Protein AF-A0A914JK86-F1 (afdb_monomer_lite)

Secondary structure (DSSP, 8-state):
-----------PPPP-------SSHHHHHHHHHHHHHHHHHHHHHHHHHHHHHHHHHTTS--TTPPPSS-HHHHHHHHHHHHHHHTTS---HHHHHHHHHHHHHHHHHHHHHHHHT---HHHHHHHHHHHHHHTT------HHHHHHHHHHHHHHHHHHHHHHHHHHHHHHT-TTSPPHHHHHHHHHHHHHHHHHHHTSS-TTHHHHHHSPPPP-----------------------------------

Sequence (249 aa):
MYGAEDSFRHPCQPQKIQHRRHSSKNNSKCNKAKGIYAHYKVLISACFYAVCTRCDRAKEIGVDQPSFEDSQINLVIFQRRLSTIMNKHIPLENVIKEAGPLIEKFTCLLNAFSKLKITLEAYVCLKAIALVHYGNPISDDEKITNLHAIYSPKVQIIQDQFVKALQIHLSQFENGPRLSDLLGFLPNLNSTATVLLNSKMFYVPFLICREPDRFEHNPDENDYDQPDAQSEANCTSSSISDVDATDLS

Structure (mmCIF, N/CA/C/O backbone):
data_AF-A0A914JK86-F1
#
_entry.id   AF-A0A914JK86-F1
#
loop_
_atom_site.group_PDB
_atom_site.id
_atom_site.type_symbol
_atom_site.label_atom_id
_atom_site.label_alt_id
_atom_site.label_comp_id
_atom_site.label_asym_id
_atom_site.label_entity_id
_atom_site.label_seq_id
_atom_site.pdbx_PDB_ins_code
_atom_site.Cartn_x
_atom_site.Cartn_y
_atom_site.Cartn_z
_atom_site.occupancy
_atom_site.B_iso_or_equiv
_atom_site.auth_seq_id
_atom_site.auth_comp_id
_atom_site.auth_asym_id
_atom_site.auth_atom_id
_atom_site.pdbx_PDB_model_num
ATOM 1 N N . MET A 1 1 ? 28.756 -45.638 76.472 1.00 34.41 1 MET A N 1
ATOM 2 C CA . MET A 1 1 ? 29.497 -44.375 76.286 1.00 34.41 1 MET A CA 1
ATOM 3 C C . MET A 1 1 ? 29.798 -44.217 74.801 1.00 34.41 1 MET A C 1
ATOM 5 O O . MET A 1 1 ? 30.268 -45.187 74.229 1.00 34.41 1 MET A O 1
ATOM 9 N N . TYR A 1 2 ? 29.401 -43.063 74.240 1.00 32.16 2 TYR A N 1
ATOM 10 C CA . TYR A 1 2 ? 29.896 -42.300 73.067 1.00 32.16 2 TYR A CA 1
ATOM 11 C C . TYR A 1 2 ? 30.928 -42.961 72.122 1.00 32.16 2 TYR A C 1
ATOM 13 O O . TYR A 1 2 ? 31.863 -43.579 72.604 1.00 32.16 2 TYR A O 1
ATOM 21 N N . GLY A 1 3 ? 30.924 -42.814 70.792 1.00 30.36 3 GLY A N 1
ATOM 22 C CA . GLY A 1 3 ? 30.262 -41.889 69.862 1.00 30.36 3 GLY A CA 1
ATOM 23 C C . GLY A 1 3 ? 31.203 -41.600 68.666 1.00 30.36 3 GLY A C 1
ATOM 24 O O . GLY A 1 3 ? 32.411 -41.658 68.856 1.00 30.36 3 GLY A O 1
ATOM 25 N N . ALA A 1 4 ? 30.614 -41.300 67.495 1.00 34.22 4 ALA A N 1
ATOM 26 C CA . ALA A 1 4 ? 31.072 -40.457 66.361 1.00 34.22 4 ALA A CA 1
ATOM 27 C C . ALA A 1 4 ? 32.458 -40.693 65.698 1.00 34.22 4 ALA A C 1
ATOM 29 O O . ALA A 1 4 ? 33.484 -40.688 66.362 1.00 34.22 4 ALA A O 1
ATOM 30 N N . GLU A 1 5 ? 32.553 -41.046 64.409 1.00 32.50 5 GLU A N 1
ATOM 31 C CA . GLU A 1 5 ? 32.364 -40.302 63.130 1.00 32.50 5 GLU A CA 1
ATOM 32 C C . GLU A 1 5 ? 33.699 -39.861 62.481 1.00 32.50 5 GLU A C 1
ATOM 34 O O . GLU A 1 5 ? 34.538 -39.213 63.096 1.00 32.50 5 GLU A O 1
ATOM 39 N N . ASP A 1 6 ? 33.837 -40.276 61.216 1.00 34.41 6 ASP A N 1
ATOM 40 C CA . ASP A 1 6 ? 34.446 -39.653 60.032 1.00 34.41 6 ASP A CA 1
ATOM 41 C C . ASP A 1 6 ? 35.755 -38.835 60.081 1.00 34.41 6 ASP A C 1
ATOM 43 O O . ASP A 1 6 ? 35.876 -37.770 60.685 1.00 34.41 6 ASP A O 1
ATOM 47 N N . SER A 1 7 ? 36.700 -39.234 59.213 1.00 34.50 7 SER A N 1
ATOM 48 C CA . SER A 1 7 ? 37.637 -38.294 58.582 1.00 34.50 7 SER A CA 1
ATOM 49 C C . SER A 1 7 ? 38.209 -38.763 57.235 1.00 34.50 7 SER A C 1
ATOM 51 O O . SER A 1 7 ? 38.980 -39.713 57.147 1.00 34.50 7 SER A O 1
ATOM 53 N N . PHE A 1 8 ? 37.846 -37.982 56.211 1.00 34.00 8 PHE A N 1
ATOM 54 C CA . PHE A 1 8 ? 38.599 -37.575 55.015 1.00 34.00 8 PHE A CA 1
ATOM 55 C C . PHE A 1 8 ? 39.050 -38.620 53.972 1.00 34.00 8 PHE A C 1
ATOM 57 O O . PHE A 1 8 ? 40.189 -39.079 53.942 1.00 34.00 8 PHE A O 1
ATOM 64 N N . ARG A 1 9 ? 38.185 -38.824 52.962 1.00 37.31 9 ARG A N 1
ATOM 65 C CA . ARG A 1 9 ? 38.587 -39.123 51.572 1.00 37.31 9 ARG A CA 1
ATOM 66 C C . ARG A 1 9 ? 38.710 -37.823 50.768 1.00 37.31 9 ARG A C 1
ATOM 68 O O . ARG A 1 9 ? 37.781 -37.022 50.742 1.00 37.31 9 ARG A O 1
ATOM 75 N N . HIS A 1 10 ? 39.822 -37.655 50.056 1.00 41.16 10 HIS A N 1
ATOM 76 C CA . HIS A 1 10 ? 39.998 -36.636 49.016 1.00 41.16 10 HIS A CA 1
ATOM 77 C C . HIS A 1 10 ? 39.157 -36.950 47.763 1.00 41.16 10 HIS A C 1
ATOM 79 O O . HIS A 1 10 ? 39.248 -38.074 47.262 1.00 41.16 10 HIS A O 1
ATOM 85 N N . PRO A 1 11 ? 38.435 -35.976 47.174 1.00 39.81 11 PRO A N 1
ATOM 86 C CA . PRO A 1 11 ? 37.932 -36.091 45.812 1.00 39.81 11 PRO A CA 1
ATOM 87 C C . PRO A 1 11 ? 38.708 -35.210 44.817 1.00 39.81 11 PRO A C 1
ATOM 89 O O . PRO A 1 11 ? 39.055 -34.060 45.088 1.00 39.81 11 PRO A O 1
ATOM 92 N N . CYS A 1 12 ? 38.934 -35.785 43.632 1.00 33.31 12 CYS A N 1
ATOM 93 C CA . CYS A 1 12 ? 39.361 -35.118 42.404 1.00 33.31 12 CYS A CA 1
ATOM 94 C C . CYS A 1 12 ? 38.500 -33.883 42.094 1.00 33.31 12 CYS A C 1
ATOM 96 O O . CYS A 1 12 ? 37.272 -33.944 42.147 1.00 33.31 12 CYS A O 1
ATOM 98 N N . GLN A 1 13 ? 39.143 -32.782 41.703 1.00 38.84 13 GLN A N 1
ATOM 99 C CA . GLN A 1 13 ? 38.453 -31.587 41.221 1.00 38.84 13 GLN A CA 1
ATOM 100 C C . GLN A 1 13 ? 37.962 -31.761 39.772 1.00 38.84 13 GLN A C 1
ATOM 102 O O . GLN A 1 13 ? 38.753 -32.160 38.916 1.00 38.84 13 GLN A O 1
ATOM 107 N N . PRO A 1 14 ? 36.709 -31.393 39.449 1.00 37.94 14 PRO A N 1
ATOM 108 C CA . PRO A 1 14 ? 36.252 -31.276 38.072 1.00 37.94 14 PRO A CA 1
ATOM 109 C C . PRO A 1 14 ? 36.480 -29.857 37.522 1.00 37.94 14 PRO A C 1
ATOM 111 O O . PRO A 1 14 ? 36.105 -28.851 38.130 1.00 37.94 14 PRO A O 1
ATOM 114 N N . GLN A 1 15 ? 37.072 -29.785 36.327 1.00 38.38 15 GLN A N 1
ATOM 115 C CA . GLN A 1 15 ? 37.205 -28.566 35.528 1.00 38.38 15 GLN A CA 1
ATOM 116 C C . GLN A 1 15 ? 35.821 -28.050 35.096 1.00 38.38 15 GLN A C 1
ATOM 118 O O . GLN A 1 15 ? 35.015 -28.777 34.517 1.00 38.38 15 GLN A O 1
ATOM 123 N N . LYS A 1 16 ? 35.544 -26.766 35.355 1.00 36.28 16 LYS A N 1
ATOM 124 C CA . LYS A 1 16 ? 34.329 -26.073 34.903 1.00 36.28 16 LYS A CA 1
ATOM 125 C C . LYS A 1 16 ? 34.352 -25.892 33.381 1.00 36.28 16 LYS A C 1
ATOM 127 O O . LYS A 1 16 ? 35.064 -25.033 32.869 1.00 36.28 16 LYS A O 1
ATOM 132 N N . ILE A 1 17 ? 33.505 -26.634 32.671 1.00 41.44 17 ILE A N 1
ATOM 133 C CA . ILE A 1 17 ? 33.131 -26.346 31.281 1.00 41.44 17 ILE A CA 1
ATOM 134 C C . ILE A 1 17 ? 32.232 -25.100 31.286 1.00 41.44 17 ILE A C 1
ATOM 136 O O . ILE A 1 17 ? 31.071 -25.147 31.691 1.00 41.44 17 ILE A O 1
ATOM 140 N N . GLN A 1 18 ? 32.768 -23.960 30.846 1.00 38.47 18 GLN A N 1
ATOM 141 C CA . GLN A 1 18 ? 31.967 -22.780 30.526 1.00 38.47 18 GLN A CA 1
ATOM 142 C C . GLN A 1 18 ? 31.204 -23.026 29.214 1.00 38.47 18 GLN A C 1
ATOM 144 O O . GLN A 1 18 ? 31.726 -22.801 28.123 1.00 38.47 18 GLN A O 1
ATOM 149 N N . HIS A 1 19 ? 29.942 -23.457 29.302 1.00 36.56 19 HIS A N 1
ATOM 150 C CA . HIS A 1 19 ? 29.029 -23.416 28.159 1.00 36.56 19 HIS A CA 1
ATOM 151 C C . HIS A 1 19 ? 28.679 -21.958 27.823 1.00 36.56 19 HIS A C 1
ATOM 153 O O . HIS A 1 19 ? 27.886 -21.282 28.480 1.00 36.56 19 HIS A O 1
ATOM 159 N N . ARG A 1 20 ? 29.330 -21.481 26.766 1.00 37.41 20 ARG A N 1
ATOM 160 C CA . ARG A 1 20 ? 29.213 -20.167 26.137 1.00 37.41 20 ARG A CA 1
ATOM 161 C C . ARG A 1 20 ? 27.772 -19.911 25.655 1.00 37.41 20 ARG A C 1
ATOM 163 O O . ARG A 1 20 ? 27.332 -20.448 24.642 1.00 37.41 20 ARG A O 1
ATOM 170 N N . ARG A 1 21 ? 27.034 -19.050 26.367 1.00 43.19 21 ARG A N 1
ATOM 171 C CA . ARG A 1 21 ? 25.735 -18.481 25.952 1.00 43.19 21 ARG A CA 1
ATOM 172 C C . ARG A 1 21 ? 25.922 -17.496 24.780 1.00 43.19 21 ARG A C 1
ATOM 174 O O . ARG A 1 21 ? 26.040 -16.297 25.006 1.00 43.19 21 ARG A O 1
ATOM 181 N N . HIS A 1 22 ? 25.912 -17.964 23.530 1.00 43.09 22 HIS A N 1
ATOM 182 C CA . HIS A 1 22 ? 25.903 -17.092 22.335 1.00 43.09 22 HIS A CA 1
ATOM 183 C C . HIS A 1 22 ? 24.950 -17.576 21.221 1.00 43.09 22 HIS A C 1
ATOM 185 O O . HIS A 1 22 ? 25.302 -17.551 20.050 1.00 43.09 22 HIS A O 1
ATOM 191 N N . SER A 1 23 ? 23.720 -17.989 21.556 1.00 42.25 23 SER A N 1
ATOM 192 C CA . SER A 1 23 ? 22.730 -18.439 20.551 1.00 42.25 23 SER A CA 1
ATOM 193 C C . SER A 1 23 ? 21.349 -17.778 20.697 1.00 42.25 23 SER A C 1
ATOM 195 O O . SER A 1 23 ? 20.314 -18.426 20.623 1.00 42.25 23 SER A O 1
ATOM 197 N N . SER A 1 24 ? 21.305 -16.468 20.965 1.00 43.22 24 SER A N 1
ATOM 198 C CA . SER A 1 24 ? 20.026 -15.731 21.064 1.00 43.22 24 SER A CA 1
ATOM 199 C C . SER A 1 24 ? 19.979 -14.454 20.212 1.00 43.22 24 SER A C 1
ATOM 201 O O . SER A 1 24 ? 18.920 -14.077 19.719 1.00 43.22 24 SER A O 1
ATOM 203 N N . LYS A 1 25 ? 21.127 -13.826 19.918 1.00 41.22 25 LYS A N 1
ATOM 204 C CA . LYS A 1 25 ? 21.181 -12.584 19.122 1.00 41.22 25 LYS A CA 1
ATOM 205 C C . LYS A 1 25 ? 21.061 -12.803 17.604 1.00 41.22 25 LYS A C 1
ATOM 207 O O . LYS A 1 25 ? 20.606 -11.903 16.905 1.00 41.22 25 LYS A O 1
ATOM 212 N N . ASN A 1 26 ? 21.405 -13.989 17.095 1.00 41.88 26 ASN A N 1
ATOM 213 C CA . ASN A 1 26 ? 21.461 -14.241 15.647 1.00 41.88 26 ASN A CA 1
ATOM 214 C C . ASN A 1 26 ? 20.072 -14.494 15.031 1.00 41.88 26 ASN A C 1
ATOM 216 O O . ASN A 1 26 ? 19.818 -14.092 13.897 1.00 41.88 26 ASN A O 1
ATOM 220 N N . ASN A 1 27 ? 19.132 -15.054 15.802 1.00 41.88 27 ASN A N 1
ATOM 221 C CA . ASN A 1 27 ? 17.751 -15.240 15.346 1.00 41.88 27 ASN A CA 1
ATOM 222 C C . ASN A 1 27 ? 16.985 -13.913 15.215 1.00 41.88 27 ASN A C 1
ATOM 224 O O . ASN A 1 27 ? 16.140 -13.787 14.333 1.00 41.88 27 ASN A O 1
ATOM 228 N N . SER A 1 28 ? 17.284 -12.891 16.027 1.00 46.72 28 SER A N 1
ATOM 229 C CA . SER A 1 28 ? 16.513 -11.638 15.994 1.00 46.72 28 SER A CA 1
ATOM 230 C C . SER A 1 28 ? 16.794 -10.783 14.751 1.00 46.72 28 SER A C 1
ATOM 232 O O . SER A 1 28 ? 15.859 -10.219 14.186 1.00 46.72 28 SER A O 1
ATOM 234 N N . LYS A 1 29 ? 18.048 -10.725 14.270 1.00 44.72 29 LYS A N 1
ATOM 235 C CA . LYS A 1 29 ? 18.430 -9.942 13.075 1.00 44.72 29 LYS A CA 1
ATOM 236 C C . LYS A 1 29 ? 17.889 -10.557 11.772 1.00 44.72 29 LYS A C 1
ATOM 238 O O . LYS A 1 29 ? 17.319 -9.835 10.957 1.00 44.72 29 LYS A O 1
ATOM 243 N N . CYS A 1 30 ? 17.984 -11.881 11.606 1.00 46.06 30 CYS A N 1
ATOM 244 C CA . CYS A 1 30 ? 17.424 -12.596 10.447 1.00 46.06 30 CYS A CA 1
ATOM 245 C C . CYS A 1 30 ? 15.886 -12.487 10.392 1.00 46.06 30 CYS A C 1
ATOM 247 O O . CYS A 1 30 ? 15.310 -12.259 9.327 1.00 46.06 30 CYS A O 1
ATOM 249 N N . ASN A 1 31 ? 15.216 -12.540 11.550 1.00 49.78 31 ASN A N 1
ATOM 250 C CA . ASN A 1 31 ? 13.769 -12.327 11.641 1.00 49.78 31 ASN A CA 1
ATOM 251 C C . ASN A 1 31 ? 13.363 -10.876 11.341 1.00 49.78 31 ASN A C 1
ATOM 253 O O . ASN A 1 31 ? 12.312 -10.653 10.747 1.00 49.78 31 ASN A O 1
ATOM 257 N N . LYS A 1 32 ? 14.200 -9.890 11.688 1.00 52.19 32 LYS A N 1
ATOM 258 C CA . LYS A 1 32 ? 13.936 -8.472 11.399 1.00 52.19 32 LYS A CA 1
ATOM 259 C C . LYS A 1 32 ? 13.968 -8.173 9.897 1.00 52.19 32 LYS A C 1
ATOM 261 O O . LYS A 1 32 ? 13.094 -7.466 9.407 1.00 52.19 32 LYS A O 1
ATOM 266 N N . ALA A 1 33 ? 14.910 -8.769 9.166 1.00 52.22 33 ALA A N 1
ATOM 267 C CA . ALA A 1 33 ? 14.989 -8.660 7.709 1.00 52.22 33 ALA A CA 1
ATOM 268 C C . ALA A 1 33 ? 13.785 -9.320 7.018 1.00 52.22 33 ALA A C 1
ATOM 270 O O . ALA A 1 33 ? 13.098 -8.680 6.227 1.00 52.22 33 ALA A O 1
ATOM 271 N N . LYS A 1 34 ? 13.452 -10.560 7.416 1.00 57.69 34 LYS A N 1
ATOM 272 C CA . LYS A 1 34 ? 12.243 -11.268 6.952 1.00 57.69 34 LYS A CA 1
ATOM 273 C C . LYS A 1 34 ? 10.959 -10.491 7.243 1.00 57.69 34 LYS A C 1
ATOM 275 O O . LYS A 1 34 ? 10.061 -10.459 6.405 1.00 57.69 34 LYS A O 1
ATOM 280 N N . GLY A 1 35 ? 10.904 -9.845 8.409 1.00 60.66 35 GLY A N 1
ATOM 281 C CA . GLY A 1 35 ? 9.837 -8.937 8.799 1.00 60.66 35 GLY A CA 1
ATOM 282 C C . GLY A 1 35 ? 9.692 -7.824 7.775 1.00 60.66 35 GLY A C 1
ATOM 283 O O . GLY A 1 35 ? 8.662 -7.741 7.121 1.00 60.66 35 GLY A O 1
ATOM 284 N N . ILE A 1 36 ? 10.736 -7.031 7.552 1.00 70.50 36 ILE A N 1
ATOM 285 C CA . ILE A 1 36 ? 10.712 -5.865 6.660 1.00 70.50 36 ILE A CA 1
ATOM 286 C C . ILE A 1 36 ? 10.150 -6.184 5.253 1.00 70.50 36 ILE A C 1
ATOM 288 O O . ILE A 1 36 ? 9.319 -5.424 4.752 1.00 70.50 36 ILE A O 1
ATOM 292 N N . TYR A 1 37 ? 10.477 -7.334 4.645 1.00 77.31 37 TYR A N 1
ATOM 293 C CA . TYR A 1 37 ? 9.932 -7.724 3.326 1.00 77.31 37 TYR A CA 1
ATOM 294 C C . TYR A 1 37 ? 8.422 -7.894 3.303 1.00 77.31 37 TYR A C 1
ATOM 296 O O . TYR A 1 37 ? 7.763 -7.484 2.343 1.00 77.31 37 TYR A O 1
ATOM 304 N N . ALA A 1 38 ? 7.873 -8.512 4.350 1.00 82.19 38 ALA A N 1
ATOM 305 C CA . ALA A 1 38 ? 6.438 -8.715 4.454 1.00 82.19 38 ALA A CA 1
ATOM 306 C C . ALA A 1 38 ? 5.716 -7.361 4.421 1.00 82.19 38 ALA A C 1
ATOM 308 O O . ALA A 1 38 ? 4.737 -7.207 3.698 1.00 82.19 38 ALA A O 1
ATOM 309 N N . HIS A 1 39 ? 6.267 -6.351 5.094 1.00 89.44 39 HIS A N 1
ATOM 310 C CA . HIS A 1 39 ? 5.674 -5.019 5.202 1.00 89.44 39 HIS A CA 1
ATOM 311 C C . HIS A 1 39 ? 5.660 -4.294 3.851 1.00 89.44 39 HIS A C 1
ATOM 313 O O . HIS A 1 39 ? 4.614 -3.803 3.429 1.00 89.44 39 HIS A O 1
ATOM 319 N N . TYR A 1 40 ? 6.777 -4.303 3.118 1.00 90.50 40 TYR A N 1
ATOM 320 C CA . TYR A 1 40 ? 6.844 -3.732 1.768 1.00 90.50 40 TYR A CA 1
ATOM 321 C C . TYR A 1 40 ? 5.874 -4.401 0.796 1.00 90.50 40 TYR A C 1
ATOM 323 O O . TYR A 1 40 ? 5.140 -3.721 0.074 1.00 90.50 40 TYR A O 1
ATOM 331 N N . LYS A 1 41 ? 5.842 -5.740 0.800 1.00 89.19 41 LYS A N 1
ATOM 332 C CA . LYS A 1 41 ? 4.941 -6.517 -0.055 1.00 89.19 41 LYS A CA 1
ATOM 333 C C . LYS A 1 41 ? 3.481 -6.177 0.237 1.00 89.19 41 LYS A C 1
ATOM 335 O O . LYS A 1 41 ? 2.716 -5.994 -0.711 1.00 89.19 41 LYS A O 1
ATOM 340 N N . VAL A 1 42 ? 3.109 -6.102 1.515 1.00 93.06 42 VAL A N 1
ATOM 341 C CA . VAL A 1 42 ? 1.757 -5.749 1.965 1.00 93.06 42 VAL A CA 1
ATOM 342 C C . VAL A 1 42 ? 1.379 -4.353 1.483 1.00 93.06 42 VAL A C 1
ATOM 344 O O . VAL A 1 42 ? 0.373 -4.209 0.795 1.00 93.06 42 VAL A O 1
ATOM 347 N N . LEU A 1 43 ? 2.212 -3.348 1.757 1.00 95.44 43 LEU A N 1
ATOM 348 C CA . LEU A 1 43 ? 1.913 -1.952 1.436 1.00 95.44 43 LEU A CA 1
ATOM 349 C C . LEU A 1 43 ? 1.781 -1.705 -0.069 1.00 95.44 43 LEU A C 1
ATOM 351 O O . LEU A 1 43 ? 0.784 -1.128 -0.497 1.00 95.44 43 LEU A O 1
ATOM 355 N N . ILE A 1 44 ? 2.737 -2.178 -0.880 1.00 94.81 44 ILE A N 1
ATOM 356 C CA . ILE A 1 44 ? 2.681 -2.004 -2.341 1.00 94.81 44 ILE A CA 1
ATOM 357 C C . ILE A 1 44 ? 1.457 -2.727 -2.920 1.00 94.81 44 ILE A C 1
ATOM 359 O O . ILE A 1 44 ? 0.766 -2.185 -3.779 1.00 94.81 44 ILE A O 1
ATOM 363 N N . SER A 1 45 ? 1.158 -3.941 -2.443 1.00 95.00 45 SER A N 1
ATOM 364 C CA . SER A 1 45 ? 0.003 -4.701 -2.941 1.00 95.00 45 SER A CA 1
ATOM 365 C C . SER A 1 45 ? -1.327 -4.057 -2.546 1.00 95.00 45 SER A C 1
ATOM 367 O O . SER A 1 45 ? -2.219 -3.991 -3.384 1.00 95.00 45 SER A O 1
ATOM 369 N N . ALA A 1 46 ? -1.449 -3.538 -1.322 1.00 95.69 46 ALA A N 1
ATOM 370 C CA . ALA A 1 46 ? -2.644 -2.827 -0.874 1.00 95.69 46 ALA A CA 1
ATOM 371 C C . ALA A 1 46 ? -2.860 -1.518 -1.654 1.00 95.69 46 ALA A C 1
ATOM 373 O O . ALA A 1 46 ? -3.976 -1.253 -2.093 1.00 95.69 46 ALA A O 1
ATOM 374 N N . CYS A 1 47 ? -1.795 -0.744 -1.905 1.00 95.94 47 CYS A N 1
ATOM 375 C CA . CYS A 1 47 ? -1.892 0.480 -2.707 1.00 95.94 47 CYS A CA 1
ATOM 376 C C . CYS A 1 47 ? -2.345 0.192 -4.140 1.00 95.94 47 CYS A C 1
ATOM 378 O O . CYS A 1 47 ? -3.262 0.843 -4.637 1.00 95.94 47 CYS A O 1
ATOM 380 N N . PHE A 1 48 ? -1.731 -0.802 -4.788 1.00 95.12 48 PHE A N 1
ATOM 381 C CA . PHE A 1 48 ? -2.098 -1.181 -6.150 1.00 95.12 48 PHE A CA 1
ATOM 382 C C . PHE A 1 48 ? -3.538 -1.674 -6.235 1.00 95.12 48 PHE A C 1
ATOM 384 O O . PHE A 1 48 ? -4.293 -1.181 -7.067 1.00 95.12 48 PHE A O 1
ATOM 391 N N . TYR A 1 49 ? -3.944 -2.556 -5.317 1.00 94.12 49 TYR A N 1
ATOM 392 C CA . TYR A 1 49 ? -5.326 -3.016 -5.235 1.00 94.12 49 TYR A CA 1
ATOM 393 C C . TYR A 1 49 ? -6.302 -1.839 -5.107 1.00 94.12 49 TYR A C 1
ATOM 395 O O . TYR A 1 49 ? -7.217 -1.730 -5.915 1.00 94.12 49 TYR A O 1
ATOM 403 N N . ALA A 1 50 ? -6.071 -0.919 -4.161 1.00 93.25 50 ALA A N 1
ATOM 404 C CA . ALA A 1 50 ? -6.952 0.227 -3.936 1.00 93.25 50 ALA A CA 1
ATOM 405 C C . ALA A 1 50 ? -7.091 1.131 -5.169 1.00 93.25 50 ALA A C 1
ATOM 407 O O . ALA A 1 50 ? -8.189 1.605 -5.459 1.00 93.25 50 ALA A O 1
ATOM 408 N N . VAL A 1 51 ? -5.994 1.371 -5.895 1.00 92.25 51 VAL A N 1
ATOM 409 C CA . VAL A 1 51 ? -6.011 2.181 -7.122 1.00 92.25 51 VAL A CA 1
ATOM 410 C C . VAL A 1 51 ? -6.772 1.475 -8.242 1.00 92.25 51 VAL A C 1
ATOM 412 O O . VAL A 1 51 ? -7.619 2.105 -8.873 1.00 92.25 51 VAL A O 1
ATOM 415 N N . CYS A 1 52 ? -6.529 0.180 -8.463 1.00 89.56 52 CYS A N 1
ATOM 416 C CA . CYS A 1 52 ? -7.223 -0.588 -9.499 1.00 89.56 52 CYS A CA 1
ATOM 417 C C . CYS A 1 52 ? -8.729 -0.659 -9.228 1.00 89.56 52 CYS A C 1
ATOM 419 O O . CYS A 1 52 ? -9.532 -0.283 -10.078 1.00 89.56 52 CYS A O 1
ATOM 421 N N . THR A 1 53 ? -9.124 -1.028 -8.007 1.00 84.44 53 THR A N 1
ATOM 422 C CA . THR A 1 53 ? -10.544 -1.193 -7.678 1.00 84.44 53 THR A CA 1
ATOM 423 C C . THR A 1 53 ? -11.312 0.122 -7.627 1.00 84.44 53 THR A C 1
ATOM 425 O O . THR A 1 53 ? -12.527 0.111 -7.795 1.00 84.44 53 THR A O 1
ATOM 428 N N . ARG A 1 54 ? -10.639 1.264 -7.421 1.00 77.31 54 ARG A N 1
ATOM 429 C CA . ARG A 1 54 ? -11.278 2.584 -7.566 1.00 77.31 54 ARG A CA 1
ATOM 430 C C . ARG A 1 54 ? -11.726 2.850 -8.997 1.00 77.31 54 ARG A C 1
ATOM 432 O O . ARG A 1 54 ? -12.743 3.504 -9.185 1.00 77.31 54 ARG A O 1
ATOM 439 N N . CYS A 1 55 ? -10.979 2.364 -9.985 1.00 61.31 55 CYS A N 1
ATOM 440 C CA . CYS A 1 55 ? -11.332 2.528 -11.391 1.00 61.31 55 CYS A CA 1
ATOM 441 C C . CYS A 1 55 ? -12.544 1.656 -11.761 1.00 61.31 55 CYS A C 1
ATOM 443 O O . CYS A 1 55 ? -13.462 2.132 -12.424 1.00 61.31 55 CYS A O 1
ATOM 445 N N . ASP A 1 56 ? -12.592 0.427 -11.237 1.00 61.72 56 ASP A N 1
ATOM 446 C CA . ASP A 1 56 ? -13.666 -0.531 -11.524 1.00 61.72 56 ASP A CA 1
ATOM 447 C C . ASP A 1 56 ? -14.973 -0.205 -10.780 1.00 61.72 56 ASP A C 1
ATOM 449 O O . ASP A 1 56 ? -16.062 -0.292 -11.349 1.00 61.72 56 ASP A O 1
ATOM 453 N N . ARG A 1 57 ? -14.879 0.215 -9.509 1.00 61.94 57 ARG A N 1
ATOM 454 C CA . ARG A 1 57 ? -16.033 0.463 -8.624 1.00 61.94 57 ARG A CA 1
ATOM 455 C C . ARG A 1 57 ? -16.533 1.907 -8.614 1.00 61.94 57 ARG A C 1
ATOM 457 O O . ARG A 1 57 ? -17.472 2.207 -7.888 1.00 61.94 57 ARG A O 1
ATOM 464 N N . ALA A 1 58 ? -15.977 2.805 -9.431 1.00 55.28 58 ALA A N 1
ATOM 465 C CA . ALA A 1 58 ? -16.492 4.175 -9.585 1.00 55.28 58 ALA A CA 1
ATOM 466 C C . ALA A 1 58 ? -17.945 4.236 -10.112 1.00 55.28 58 ALA A C 1
ATOM 468 O O . ALA A 1 58 ? -18.555 5.302 -10.103 1.00 55.28 58 ALA A O 1
ATOM 469 N N . LYS A 1 59 ? -18.494 3.105 -10.576 1.00 52.25 59 LYS A N 1
ATOM 470 C CA . LYS A 1 59 ? -19.864 2.973 -11.090 1.00 52.25 59 LYS A CA 1
ATOM 471 C C . LYS A 1 59 ? -20.896 2.578 -10.027 1.00 52.25 59 LYS A C 1
ATOM 473 O O . LYS A 1 59 ? -22.085 2.751 -10.265 1.0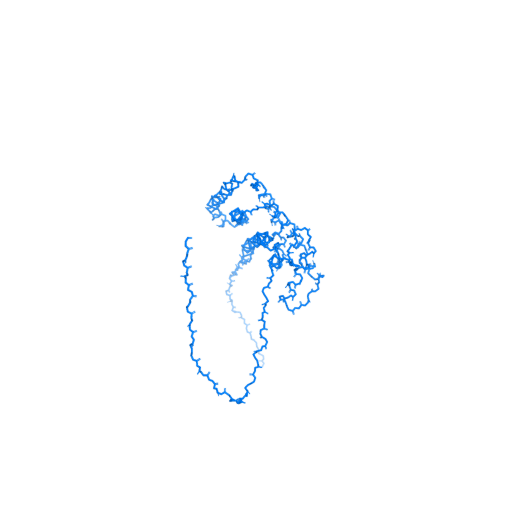0 52.25 59 LYS A O 1
ATOM 478 N N . GLU A 1 60 ? -20.464 2.097 -8.863 1.00 55.81 60 GLU A N 1
ATOM 479 C CA . GLU A 1 60 ? -21.343 1.766 -7.740 1.00 55.81 60 GLU A CA 1
ATOM 480 C C . GLU A 1 60 ? -21.141 2.808 -6.637 1.00 55.81 60 GLU A C 1
ATOM 482 O O . GLU A 1 60 ? -20.039 2.977 -6.112 1.00 55.81 60 GLU A O 1
ATOM 487 N N . ILE A 1 61 ? -22.201 3.543 -6.294 1.00 49.50 61 ILE A N 1
ATOM 488 C CA . ILE A 1 61 ? -22.203 4.519 -5.197 1.00 49.50 61 ILE A CA 1
ATOM 489 C C . ILE A 1 61 ? -22.118 3.730 -3.880 1.00 49.50 61 ILE A C 1
ATOM 491 O O . ILE A 1 61 ? -23.125 3.413 -3.257 1.00 49.50 61 ILE A O 1
ATOM 495 N N . GLY A 1 62 ? -20.905 3.332 -3.498 1.00 55.09 62 GLY A N 1
ATOM 496 C CA . GLY A 1 62 ? -20.638 2.498 -2.329 1.00 55.09 62 GLY A CA 1
ATOM 497 C C . GLY A 1 62 ? -19.826 3.245 -1.275 1.00 55.09 62 GLY A C 1
ATOM 498 O O . GLY A 1 62 ? -18.696 3.657 -1.530 1.00 55.09 62 GLY A O 1
ATOM 499 N N . VAL A 1 63 ? -20.391 3.358 -0.073 1.00 59.47 63 VAL A N 1
ATOM 500 C CA . VAL A 1 63 ? -19.954 4.125 1.120 1.00 59.47 63 VAL A CA 1
ATOM 501 C C . VAL A 1 63 ? -18.643 3.594 1.764 1.00 59.47 63 VAL A C 1
ATOM 503 O O . VAL A 1 63 ? -18.283 3.930 2.893 1.00 59.47 63 VAL A O 1
ATOM 506 N N . ASP A 1 64 ? -17.883 2.761 1.047 1.00 75.31 64 ASP A N 1
ATOM 507 C CA . ASP A 1 64 ? -16.870 1.854 1.609 1.00 75.31 64 ASP A CA 1
ATOM 508 C C . ASP A 1 64 ? -15.541 1.862 0.839 1.00 75.31 64 ASP A C 1
ATOM 51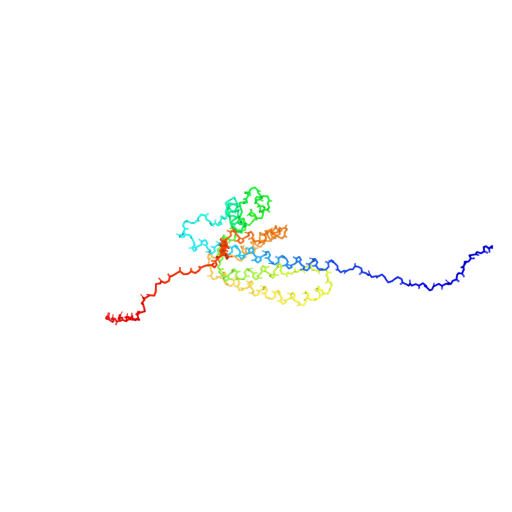0 O O . ASP A 1 64 ? -14.747 0.922 0.916 1.00 75.31 64 ASP A O 1
ATOM 514 N N . GLN A 1 65 ? -15.261 2.919 0.080 1.00 86.75 65 GLN A N 1
ATOM 515 C CA . GLN A 1 65 ? -13.980 3.048 -0.612 1.00 86.75 65 GLN A CA 1
ATOM 516 C C . GLN A 1 65 ? -12.933 3.762 0.245 1.00 86.75 65 GLN A C 1
ATOM 518 O O . GLN A 1 65 ? -13.254 4.754 0.901 1.00 86.75 65 GLN A O 1
ATOM 523 N N . PRO A 1 66 ? -11.664 3.317 0.204 1.00 91.62 66 PRO A N 1
ATOM 524 C CA . PRO A 1 66 ? -10.592 4.019 0.889 1.00 91.62 66 PRO A CA 1
ATOM 525 C C . PRO A 1 66 ? -10.426 5.442 0.338 1.00 91.62 66 PRO A C 1
ATOM 527 O O . PRO A 1 66 ? -10.338 5.662 -0.877 1.00 91.62 66 PRO A O 1
ATOM 530 N N . SER A 1 67 ? -10.341 6.406 1.251 1.00 93.38 67 SER A N 1
ATOM 531 C CA . SER A 1 67 ? -9.966 7.781 0.945 1.00 93.38 67 SER A CA 1
ATOM 532 C C . SER A 1 67 ? -8.461 7.876 0.715 1.00 93.38 67 SER A C 1
ATOM 534 O O . SER A 1 67 ? -7.662 7.208 1.371 1.00 93.38 67 SER A O 1
ATOM 536 N N . PHE A 1 68 ? -8.067 8.708 -0.244 1.00 94.62 68 PHE A N 1
ATOM 537 C CA . PHE A 1 68 ? -6.661 8.952 -0.580 1.00 94.62 68 PHE A CA 1
ATOM 538 C C . PHE A 1 68 ? -6.183 10.282 0.011 1.00 94.62 68 PHE A C 1
ATOM 540 O O . PHE A 1 68 ? -5.018 10.630 -0.116 1.00 94.62 68 PHE A O 1
ATOM 547 N N . GLU A 1 69 ? -7.070 11.030 0.661 1.00 94.25 69 GLU A N 1
ATOM 548 C CA . GLU A 1 69 ? -6.788 12.381 1.152 1.00 94.25 69 GLU A CA 1
ATOM 549 C C . GLU A 1 69 ? -7.103 12.518 2.639 1.00 94.25 69 GLU A C 1
ATOM 551 O O . GLU A 1 69 ? -6.410 13.244 3.344 1.00 94.25 69 GLU A O 1
ATOM 556 N N . ASP A 1 70 ? -8.097 11.774 3.125 1.00 95.75 70 ASP A N 1
ATOM 557 C CA . ASP A 1 70 ? -8.604 11.894 4.486 1.00 95.75 70 ASP A CA 1
ATOM 558 C C . ASP A 1 70 ? -8.455 10.577 5.257 1.00 95.75 70 ASP A C 1
ATOM 560 O O . ASP A 1 70 ? -9.121 9.572 4.986 1.00 95.75 70 ASP A O 1
ATOM 564 N N . SER A 1 71 ? -7.574 10.595 6.255 1.00 97.25 71 SER A N 1
ATOM 565 C CA . SER A 1 71 ? -7.330 9.454 7.130 1.00 97.25 71 SER A CA 1
ATOM 566 C C . SER A 1 71 ? -8.488 9.181 8.093 1.00 97.25 71 SER A C 1
ATOM 568 O O . SER A 1 71 ? -8.638 8.036 8.520 1.00 97.25 71 SER A O 1
ATOM 570 N N . GLN A 1 72 ? -9.341 10.166 8.400 1.00 97.19 72 GLN A N 1
ATOM 571 C CA . GLN A 1 72 ? -10.512 9.983 9.265 1.00 97.19 72 GLN A CA 1
ATOM 572 C C . GLN A 1 72 ? -11.556 9.088 8.603 1.00 97.19 72 GLN A C 1
ATOM 574 O O . GLN A 1 72 ? -12.087 8.180 9.242 1.00 97.19 72 GLN A O 1
ATOM 579 N N . ILE A 1 73 ? -11.776 9.254 7.297 1.00 95.88 73 ILE A N 1
ATOM 580 C CA . ILE A 1 73 ? -12.631 8.345 6.522 1.00 95.88 73 ILE A CA 1
ATOM 581 C C . ILE A 1 73 ? -12.079 6.915 6.593 1.00 95.88 73 ILE A C 1
ATOM 583 O O . ILE A 1 73 ? -12.818 5.967 6.861 1.00 95.88 73 ILE A O 1
ATOM 587 N N . ASN A 1 74 ? -10.763 6.751 6.428 1.00 96.62 74 ASN A N 1
ATOM 588 C CA . ASN A 1 74 ? -10.122 5.436 6.499 1.00 96.62 74 ASN A CA 1
ATOM 589 C C . ASN A 1 74 ? -10.187 4.812 7.900 1.00 96.62 74 ASN A C 1
ATOM 591 O O . ASN A 1 74 ? -10.330 3.594 8.012 1.00 96.62 74 ASN A O 1
ATOM 595 N N . LEU A 1 75 ? -10.129 5.622 8.960 1.00 97.31 75 LEU A N 1
ATOM 596 C CA . LEU A 1 75 ? -10.325 5.177 10.341 1.00 97.31 75 LEU A CA 1
ATOM 597 C C . LEU A 1 75 ? -11.737 4.628 10.561 1.00 97.31 75 LEU A C 1
ATOM 599 O O . LEU A 1 75 ? -11.883 3.556 11.147 1.00 97.31 75 LEU A O 1
ATOM 603 N N . VAL A 1 76 ? -12.760 5.317 10.051 1.00 96.56 76 VAL A N 1
ATOM 604 C CA . VAL A 1 76 ? -14.161 4.873 10.140 1.00 96.56 76 VAL A CA 1
ATOM 605 C C . VAL A 1 76 ? -14.390 3.592 9.333 1.00 96.56 76 VAL A C 1
ATOM 607 O O . VAL A 1 76 ? -14.997 2.646 9.835 1.00 96.56 76 VAL A O 1
ATOM 610 N N . ILE A 1 77 ? -13.858 3.509 8.108 1.00 95.38 77 ILE A N 1
ATOM 611 C CA . ILE A 1 77 ? -13.930 2.290 7.283 1.00 95.38 77 ILE A CA 1
ATOM 612 C C . ILE A 1 77 ? -13.286 1.112 8.012 1.00 95.38 77 ILE A C 1
ATOM 614 O O . ILE A 1 77 ? -13.885 0.040 8.119 1.00 95.38 77 ILE A O 1
ATOM 618 N N . PHE A 1 78 ? -12.078 1.316 8.533 1.00 96.44 78 PHE A N 1
ATOM 619 C CA . PHE A 1 78 ? -11.357 0.278 9.248 1.00 96.44 78 PHE A CA 1
ATOM 620 C C . PHE A 1 78 ? -12.088 -0.147 10.527 1.00 96.44 78 PHE A C 1
ATOM 622 O O . PHE A 1 78 ? -12.247 -1.343 10.751 1.00 96.44 78 PHE A O 1
ATOM 629 N N . GLN A 1 79 ? -12.586 0.799 11.332 1.00 96.38 79 GLN A N 1
ATOM 630 C CA . GLN A 1 79 ? -13.345 0.509 12.552 1.00 96.38 79 GLN A CA 1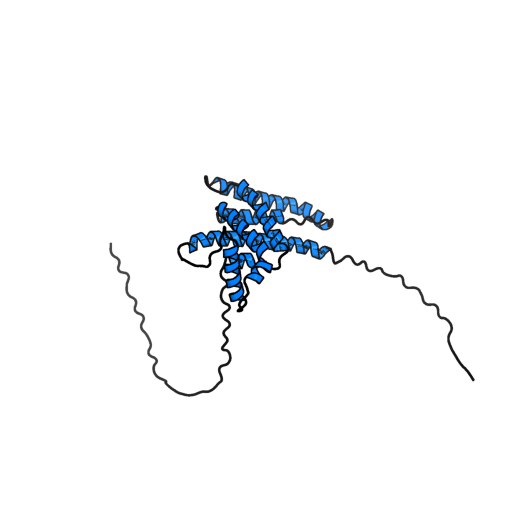
ATOM 631 C C . GLN A 1 79 ? -14.568 -0.359 12.267 1.00 96.38 79 GLN A C 1
ATOM 633 O O . GLN A 1 79 ? -14.790 -1.359 12.956 1.00 96.38 79 GLN A O 1
ATOM 638 N N . ARG A 1 80 ? -15.341 -0.003 11.242 1.00 95.12 80 ARG A N 1
ATOM 639 C CA . ARG A 1 80 ? -16.545 -0.733 10.853 1.00 95.12 80 ARG A CA 1
ATOM 640 C C . ARG A 1 80 ? -16.212 -2.153 10.413 1.00 95.12 80 ARG A C 1
ATOM 642 O O . ARG A 1 80 ? -16.761 -3.101 10.963 1.00 95.12 80 ARG A O 1
ATOM 649 N N . ARG A 1 81 ? -15.255 -2.309 9.495 1.00 94.25 81 ARG A N 1
ATOM 650 C CA . ARG A 1 81 ? -14.841 -3.625 8.983 1.00 94.25 81 ARG A CA 1
ATOM 651 C C . ARG A 1 81 ? -14.224 -4.502 10.060 1.00 94.25 81 ARG A C 1
ATOM 653 O O . ARG A 1 81 ? -14.515 -5.692 10.123 1.00 94.25 81 ARG A O 1
ATOM 660 N N . LEU A 1 82 ? -13.409 -3.920 10.934 1.00 94.25 82 LEU A N 1
ATOM 661 C CA . LEU A 1 82 ? -12.849 -4.640 12.070 1.00 94.25 82 LEU A CA 1
ATOM 662 C C . LEU A 1 82 ? -13.954 -5.086 13.034 1.00 94.25 82 LEU A C 1
ATOM 664 O O . LEU A 1 82 ? -13.926 -6.222 13.492 1.00 94.25 82 LEU A O 1
ATOM 668 N N . SER A 1 83 ? -14.947 -4.231 13.299 1.00 94.62 83 SER A N 1
ATOM 669 C CA . SER A 1 83 ? -16.094 -4.589 14.143 1.00 94.62 83 SER A CA 1
ATOM 670 C C . SER A 1 83 ? -16.902 -5.746 13.549 1.00 94.62 83 SER A C 1
ATOM 672 O O . SER A 1 83 ? -17.308 -6.645 14.284 1.00 94.62 83 SER A O 1
ATOM 674 N N . THR A 1 84 ? -17.079 -5.767 12.222 1.00 93.12 84 THR A N 1
ATOM 675 C CA . THR A 1 84 ? -17.717 -6.878 11.499 1.00 93.12 84 THR A CA 1
ATOM 676 C C . THR A 1 84 ? -16.923 -8.175 11.635 1.00 93.12 84 THR A C 1
ATOM 678 O O . THR A 1 84 ? -17.497 -9.193 12.003 1.00 93.12 84 THR A O 1
ATOM 681 N N . ILE A 1 85 ? -15.606 -8.148 11.402 1.00 92.81 85 ILE A N 1
ATOM 682 C CA . ILE A 1 85 ? -14.745 -9.342 11.523 1.00 92.81 85 ILE A CA 1
ATOM 683 C C . ILE A 1 85 ? -14.757 -9.895 12.944 1.00 92.81 85 ILE A C 1
ATOM 685 O O . ILE A 1 85 ? -14.803 -11.103 13.146 1.00 92.81 85 ILE A O 1
ATOM 689 N N . MET A 1 86 ? -14.697 -9.005 13.932 1.00 91.88 86 MET A N 1
ATOM 690 C CA . MET A 1 86 ? -14.651 -9.383 15.342 1.00 91.88 86 MET A CA 1
ATOM 691 C C . MET A 1 86 ? -16.032 -9.722 15.912 1.00 91.88 86 MET A C 1
ATOM 693 O O . MET A 1 86 ? -16.121 -10.050 17.094 1.00 91.88 86 MET A O 1
ATOM 697 N N . ASN A 1 87 ? -17.095 -9.595 15.107 1.00 93.31 87 ASN A N 1
ATOM 698 C CA . ASN A 1 87 ? -18.494 -9.706 15.513 1.00 93.31 87 ASN A CA 1
ATOM 699 C C . ASN A 1 87 ? -18.803 -8.941 16.818 1.00 93.31 87 ASN A C 1
ATOM 701 O O . ASN A 1 87 ? -19.485 -9.424 17.722 1.00 93.31 87 ASN A O 1
ATOM 705 N N . LYS A 1 88 ? -18.216 -7.748 16.955 1.00 94.62 88 LYS A N 1
ATOM 706 C CA . LYS A 1 88 ? -18.310 -6.913 18.154 1.00 94.62 88 LYS A CA 1
ATOM 707 C C . LYS A 1 88 ? -18.085 -5.457 17.791 1.00 94.62 88 LYS A C 1
ATOM 709 O O . LYS A 1 88 ? -17.150 -5.135 17.068 1.00 94.62 88 LYS A O 1
ATOM 714 N N . HIS A 1 89 ? -18.879 -4.562 18.374 1.00 95.69 89 HIS A N 1
ATOM 715 C CA . HIS A 1 89 ? -18.652 -3.128 18.238 1.00 95.69 89 HIS A CA 1
ATOM 716 C C . HIS A 1 89 ? -17.317 -2.711 18.877 1.00 95.69 89 HIS A C 1
ATOM 718 O O . HIS A 1 89 ? -17.106 -2.886 20.082 1.00 95.69 89 HIS A O 1
ATOM 724 N N . ILE A 1 90 ? -16.429 -2.128 18.071 1.00 96.38 90 ILE A N 1
ATOM 725 C CA . ILE A 1 90 ? -15.152 -1.570 18.522 1.00 96.38 90 ILE A CA 1
ATOM 726 C C . ILE A 1 90 ? -15.257 -0.043 18.498 1.00 96.38 90 ILE A C 1
ATOM 728 O O . ILE A 1 90 ? -15.458 0.524 17.425 1.00 96.38 90 ILE A O 1
ATOM 732 N N . PRO A 1 91 ? -15.101 0.646 19.641 1.00 97.56 91 PRO A N 1
ATOM 733 C CA . PRO A 1 91 ? -15.098 2.105 19.683 1.00 97.56 91 PRO A CA 1
ATOM 734 C C . PRO A 1 91 ? -14.028 2.720 18.771 1.00 97.56 91 PRO A C 1
ATOM 736 O O . PRO A 1 91 ? -12.881 2.263 18.750 1.00 97.56 91 PRO A O 1
ATOM 739 N N . LEU A 1 92 ? -14.385 3.790 18.053 1.00 98.00 92 LEU A N 1
ATOM 740 C CA . LEU A 1 92 ? -13.472 4.492 17.142 1.00 98.00 92 LEU A CA 1
ATOM 741 C C . LEU A 1 92 ? -12.224 5.029 17.861 1.00 98.00 92 LEU A C 1
ATOM 743 O O . LEU A 1 92 ? -11.128 4.979 17.315 1.00 98.00 92 LEU A O 1
ATOM 747 N N . GLU A 1 93 ? -12.359 5.466 19.111 1.00 97.88 93 GLU A N 1
ATOM 748 C CA . GLU A 1 93 ? -11.246 5.921 19.957 1.00 97.88 93 GLU A CA 1
ATOM 749 C C . GLU A 1 93 ? -10.141 4.861 20.132 1.00 97.88 93 GLU A C 1
ATOM 751 O O . GLU A 1 93 ? -8.952 5.183 20.072 1.00 97.88 93 GLU A O 1
ATOM 756 N N . ASN A 1 94 ? -10.513 3.582 20.260 1.00 96.94 94 ASN A N 1
ATOM 757 C CA . ASN A 1 94 ? -9.558 2.480 20.389 1.00 96.94 94 ASN A CA 1
ATOM 758 C C . ASN A 1 94 ? -8.814 2.247 19.074 1.00 96.94 94 ASN A C 1
ATOM 760 O O . ASN A 1 94 ? -7.613 1.981 19.070 1.00 96.94 94 ASN A O 1
ATOM 764 N N . VAL A 1 95 ? -9.524 2.391 17.956 1.00 96.88 95 VAL A N 1
ATOM 765 C CA . VAL A 1 95 ? -8.947 2.302 16.615 1.00 96.88 95 VAL A CA 1
ATOM 766 C C . VAL A 1 95 ? -7.970 3.448 16.362 1.00 96.88 95 VAL A C 1
ATOM 768 O O . VAL A 1 95 ? -6.864 3.204 15.886 1.00 96.88 95 VAL A O 1
ATOM 771 N N . ILE A 1 96 ? -8.336 4.680 16.720 1.00 97.38 96 ILE A N 1
ATOM 772 C CA . ILE A 1 96 ? -7.454 5.848 16.608 1.00 97.38 96 ILE A CA 1
ATOM 773 C C . ILE A 1 96 ? -6.184 5.629 17.434 1.00 97.38 96 ILE A C 1
ATOM 775 O O . ILE A 1 96 ? -5.081 5.841 16.933 1.00 97.38 96 ILE A O 1
ATOM 779 N N . LYS A 1 97 ? -6.325 5.152 18.674 1.00 95.94 97 LYS A N 1
ATOM 780 C CA . LYS A 1 97 ? -5.192 4.908 19.570 1.00 95.94 97 LYS A CA 1
ATOM 781 C C . LYS A 1 97 ? -4.231 3.837 19.041 1.00 95.94 97 LYS A C 1
ATOM 783 O O . LYS A 1 97 ? -3.022 4.029 19.125 1.00 95.94 97 LYS A O 1
ATOM 788 N N . GLU A 1 98 ? -4.751 2.729 18.516 1.00 94.81 98 GLU A N 1
ATOM 789 C CA . GLU A 1 98 ? -3.931 1.574 18.116 1.00 94.81 98 GLU A CA 1
ATOM 790 C C . GLU A 1 98 ? -3.422 1.664 16.666 1.00 94.81 98 GLU A C 1
ATOM 792 O O . GLU A 1 98 ? -2.286 1.293 16.369 1.00 94.81 98 GLU A O 1
ATOM 797 N N . ALA A 1 99 ? -4.257 2.152 15.744 1.00 96.50 99 ALA A N 1
ATOM 798 C CA . ALA A 1 99 ? -3.989 2.147 14.306 1.00 96.50 99 ALA A CA 1
ATOM 799 C C . ALA A 1 99 ? -3.809 3.546 13.701 1.00 96.50 99 ALA A C 1
ATOM 801 O O . ALA A 1 99 ? -3.303 3.641 12.584 1.00 96.50 99 ALA A O 1
ATOM 802 N N . GLY A 1 100 ? -4.174 4.624 14.404 1.00 96.81 100 GLY A N 1
ATOM 803 C CA . GLY A 1 100 ? -4.158 6.003 13.891 1.00 96.81 100 GLY A CA 1
ATOM 804 C C . GLY A 1 100 ? -2.874 6.395 13.157 1.00 96.81 100 GLY A C 1
ATOM 805 O O . GLY A 1 100 ? -2.950 6.700 11.965 1.00 96.81 100 GLY A O 1
ATOM 806 N N . PRO A 1 101 ? -1.688 6.295 13.792 1.00 96.12 101 PRO A N 1
ATOM 807 C CA . PRO A 1 101 ? -0.423 6.656 13.149 1.00 96.12 101 PRO A CA 1
ATOM 808 C C . PRO A 1 101 ? -0.134 5.856 11.872 1.00 96.12 101 PRO A C 1
ATOM 810 O O . PRO A 1 101 ? 0.419 6.380 10.904 1.00 96.12 101 PRO A O 1
ATOM 813 N N . LEU A 1 102 ? -0.518 4.576 11.849 1.00 97.31 102 LEU A N 1
ATOM 814 C CA . LEU A 1 102 ? -0.356 3.727 10.674 1.00 97.31 102 LEU A CA 1
ATOM 815 C C . LEU A 1 102 ? -1.326 4.128 9.560 1.00 97.31 102 LEU A C 1
ATOM 817 O O . LEU A 1 102 ? -0.915 4.202 8.405 1.00 97.31 102 LEU A O 1
ATOM 821 N N . ILE A 1 103 ? -2.591 4.384 9.892 1.00 97.62 103 ILE A N 1
ATOM 822 C CA . ILE A 1 103 ? -3.634 4.732 8.921 1.00 97.62 103 ILE A CA 1
ATOM 823 C C . ILE A 1 103 ? -3.359 6.097 8.296 1.00 97.62 103 ILE A C 1
ATOM 825 O O . ILE A 1 103 ? -3.485 6.242 7.082 1.00 97.62 103 ILE A O 1
ATOM 829 N N . GLU A 1 104 ? -2.912 7.076 9.079 1.00 97.50 104 GLU A N 1
ATOM 830 C CA . GLU A 1 104 ? -2.486 8.378 8.565 1.00 97.50 104 GLU A CA 1
ATOM 831 C C . GLU A 1 104 ? -1.339 8.219 7.562 1.00 97.50 104 GLU A C 1
ATOM 833 O O . GLU A 1 104 ? -1.428 8.658 6.412 1.00 97.50 104 GLU A O 1
ATOM 838 N N . LYS A 1 105 ? -0.290 7.489 7.954 1.00 97.31 105 LYS A N 1
ATOM 839 C CA . LYS A 1 105 ? 0.870 7.263 7.094 1.00 97.31 105 LYS A CA 1
ATOM 840 C C . LYS A 1 105 ? 0.513 6.477 5.831 1.00 97.31 105 LYS A C 1
ATOM 842 O O . LYS A 1 105 ? 0.990 6.806 4.746 1.00 97.31 105 LYS A O 1
ATOM 847 N N . PHE A 1 106 ? -0.351 5.474 5.962 1.00 97.75 106 PHE A N 1
ATOM 848 C CA . PHE A 1 106 ? -0.843 4.678 4.844 1.00 97.75 106 PHE A CA 1
ATOM 849 C C . PHE A 1 106 ? -1.735 5.491 3.899 1.00 97.75 106 PHE A C 1
ATOM 851 O O . PHE A 1 106 ? -1.617 5.335 2.689 1.00 97.75 106 PHE A O 1
ATOM 858 N N . THR A 1 107 ? -2.550 6.415 4.412 1.00 97.75 107 THR A N 1
ATOM 859 C CA . THR A 1 107 ? -3.367 7.323 3.585 1.00 97.75 107 THR A CA 1
ATOM 860 C C . THR A 1 107 ? -2.479 8.226 2.727 1.00 97.75 107 THR A C 1
ATOM 862 O O . THR A 1 107 ? -2.680 8.335 1.518 1.00 97.75 107 THR A O 1
ATOM 865 N N . CYS A 1 108 ? -1.416 8.789 3.310 1.00 96.88 108 CYS A N 1
ATOM 866 C CA . CYS A 1 108 ? -0.412 9.540 2.553 1.00 96.88 108 CYS A CA 1
ATOM 867 C C . CYS A 1 108 ? 0.287 8.672 1.493 1.00 96.88 108 CYS A C 1
ATOM 869 O O . CYS A 1 108 ? 0.548 9.138 0.382 1.00 96.88 108 CYS A O 1
ATOM 871 N N . LEU A 1 109 ? 0.577 7.406 1.819 1.00 97.44 109 LEU A N 1
ATOM 872 C CA . LEU A 1 109 ? 1.173 6.458 0.879 1.00 97.44 109 LEU A CA 1
ATOM 873 C C . LEU A 1 109 ? 0.234 6.154 -0.296 1.00 97.44 109 LEU A C 1
ATOM 875 O O . LEU A 1 109 ? 0.688 6.169 -1.438 1.00 97.44 109 LEU A O 1
ATOM 879 N N . LEU A 1 110 ? -1.058 5.935 -0.026 1.00 96.31 110 LEU A N 1
ATOM 880 C CA . LEU A 1 110 ? -2.093 5.743 -1.044 1.00 96.31 110 LEU A CA 1
ATOM 881 C C . LEU A 1 110 ? -2.137 6.931 -2.007 1.00 96.31 110 LEU A C 1
ATOM 883 O O . LEU A 1 110 ? -2.072 6.729 -3.218 1.00 96.31 110 LEU A O 1
ATOM 887 N N . ASN A 1 111 ? -2.159 8.159 -1.478 1.00 95.88 111 ASN A N 1
ATOM 888 C CA . ASN A 1 111 ? -2.141 9.386 -2.278 1.00 95.88 111 ASN A CA 1
ATOM 889 C C . ASN A 1 111 ? -0.905 9.489 -3.182 1.00 95.88 111 ASN A C 1
ATOM 891 O O . ASN A 1 111 ? -0.985 9.825 -4.362 1.00 95.88 111 ASN A O 1
ATOM 895 N N . ALA A 1 112 ? 0.274 9.222 -2.616 1.00 95.50 112 ALA A N 1
ATOM 896 C CA . ALA A 1 112 ? 1.519 9.269 -3.370 1.00 95.50 112 ALA A CA 1
ATOM 897 C C . ALA A 1 112 ? 1.515 8.219 -4.488 1.00 95.50 112 ALA A C 1
ATOM 899 O O . ALA A 1 112 ? 1.904 8.516 -5.614 1.00 95.50 112 ALA A O 1
ATOM 900 N N . PHE A 1 113 ? 1.026 7.014 -4.191 1.00 95.19 113 PHE A N 1
ATOM 901 C CA . PHE A 1 113 ? 0.966 5.918 -5.145 1.00 95.19 113 PHE A CA 1
ATOM 902 C C . PHE A 1 113 ? -0.050 6.165 -6.269 1.00 95.19 113 PHE A C 1
ATOM 904 O O . PHE A 1 113 ? 0.262 5.899 -7.428 1.00 95.19 113 PHE A O 1
ATOM 911 N N . SER A 1 114 ? -1.236 6.721 -5.982 1.00 93.44 114 SER A N 1
ATOM 912 C CA . SER A 1 114 ? -2.236 7.021 -7.023 1.00 93.44 114 SER A CA 1
ATOM 913 C C . SER A 1 114 ? -1.744 8.039 -8.041 1.00 93.44 114 SER A C 1
ATOM 915 O O . SER A 1 114 ? -2.077 7.940 -9.221 1.00 93.44 114 SER A O 1
ATOM 917 N N . LYS A 1 115 ? -0.919 8.999 -7.612 1.00 92.31 115 LYS A N 1
ATOM 918 C CA . LYS A 1 115 ? -0.330 10.011 -8.500 1.00 92.31 115 LYS A CA 1
ATOM 919 C C . LYS A 1 115 ? 0.656 9.420 -9.505 1.00 92.31 115 LYS A C 1
ATOM 921 O O . LYS A 1 115 ? 0.854 10.021 -10.555 1.00 92.31 115 LYS A O 1
ATOM 926 N N . LEU A 1 116 ? 1.218 8.241 -9.223 1.00 91.50 116 LEU A N 1
ATOM 927 C CA . LEU A 1 116 ? 2.112 7.556 -10.152 1.00 91.50 116 LEU A CA 1
ATOM 928 C C . LEU A 1 116 ? 1.369 6.984 -11.366 1.00 91.50 116 LEU A C 1
ATOM 930 O O . LEU A 1 116 ? 2.002 6.755 -12.384 1.00 91.50 116 LEU A O 1
ATOM 934 N N . LYS A 1 117 ? 0.055 6.722 -11.286 1.00 89.12 117 LYS A N 1
ATOM 935 C CA . LYS A 1 117 ? -0.726 6.140 -12.400 1.00 89.12 117 LYS A CA 1
ATOM 936 C C . LYS A 1 117 ? -0.038 4.919 -13.043 1.00 89.12 117 LYS A C 1
ATOM 938 O O . LYS A 1 117 ? 0.034 4.802 -14.265 1.00 89.12 117 LYS A O 1
ATOM 943 N N . ILE A 1 118 ? 0.535 4.039 -12.218 1.00 89.81 118 ILE A N 1
ATOM 944 C CA . ILE A 1 118 ? 1.319 2.911 -12.726 1.00 89.81 118 ILE A CA 1
ATOM 945 C C . ILE A 1 118 ? 0.426 1.850 -13.373 1.00 89.81 118 ILE A C 1
ATOM 947 O O . ILE A 1 118 ? -0.670 1.556 -12.900 1.00 89.81 118 ILE A O 1
ATOM 951 N N . THR A 1 119 ? 0.949 1.237 -14.427 1.00 91.38 119 THR A N 1
ATOM 952 C CA . THR A 1 119 ? 0.393 0.044 -15.075 1.00 91.38 119 THR A CA 1
ATOM 953 C C . THR A 1 119 ? 0.742 -1.225 -14.289 1.00 91.38 119 THR A C 1
ATOM 955 O O . THR A 1 119 ? 1.576 -1.197 -13.376 1.00 91.38 119 THR A O 1
ATOM 958 N N . LEU A 1 120 ? 0.115 -2.353 -14.635 1.00 92.31 120 LEU A N 1
ATOM 959 C CA . LEU A 1 120 ? 0.359 -3.642 -13.980 1.00 92.31 120 LEU A CA 1
ATOM 960 C C . LEU A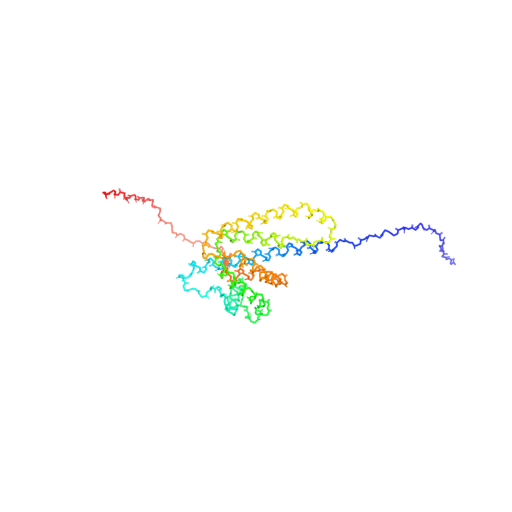 1 120 ? 1.817 -4.102 -14.145 1.00 92.31 120 LEU A C 1
ATOM 962 O O . LEU A 1 120 ? 2.435 -4.579 -13.194 1.00 92.31 120 LEU A O 1
ATOM 966 N N . GLU A 1 121 ? 2.390 -3.912 -15.328 1.00 92.38 121 GLU A N 1
ATOM 967 C CA . GLU A 1 121 ? 3.764 -4.285 -15.661 1.00 92.38 121 GLU A CA 1
ATOM 968 C C . GLU A 1 121 ? 4.765 -3.440 -14.864 1.00 92.38 121 GLU A C 1
ATOM 970 O O . GLU A 1 121 ? 5.693 -3.972 -14.242 1.00 92.38 121 GLU A O 1
ATOM 975 N N . ALA A 1 122 ? 4.534 -2.122 -14.803 1.00 92.00 122 ALA A N 1
ATOM 976 C CA . ALA A 1 122 ? 5.339 -1.211 -13.996 1.00 92.00 122 ALA A CA 1
ATOM 977 C C . ALA A 1 122 ? 5.240 -1.546 -12.499 1.00 92.00 122 ALA A C 1
ATOM 979 O O . ALA A 1 122 ? 6.248 -1.520 -11.790 1.00 92.00 122 ALA A O 1
ATOM 980 N N . TYR A 1 123 ? 4.049 -1.918 -12.022 1.00 93.50 123 TYR A N 1
ATOM 981 C CA . TYR A 1 123 ? 3.823 -2.390 -10.657 1.00 93.50 123 TYR A CA 1
ATOM 982 C C . TYR A 1 123 ? 4.635 -3.648 -10.328 1.00 93.50 123 TYR A C 1
ATOM 984 O O . TYR A 1 123 ? 5.282 -3.695 -9.277 1.00 93.50 123 TYR A O 1
ATOM 992 N N . VAL A 1 124 ? 4.638 -4.654 -11.210 1.00 92.69 124 VAL A N 1
ATOM 993 C CA . VAL A 1 124 ? 5.411 -5.889 -11.002 1.00 92.69 124 VAL A CA 1
ATOM 994 C C . VAL A 1 124 ? 6.903 -5.572 -10.896 1.00 92.69 124 VAL A C 1
ATOM 996 O O . VAL A 1 124 ? 7.564 -6.047 -9.967 1.00 92.69 124 VAL A O 1
ATOM 999 N N . CYS A 1 125 ? 7.420 -4.710 -11.777 1.00 92.06 125 CYS A N 1
ATOM 1000 C CA . CYS A 1 125 ? 8.818 -4.286 -11.737 1.00 92.06 125 CYS A CA 1
ATOM 1001 C C . CYS A 1 125 ? 9.144 -3.502 -10.457 1.00 92.06 125 CYS A C 1
ATOM 1003 O O . CYS A 1 125 ? 10.122 -3.811 -9.779 1.00 92.06 125 CYS A O 1
ATOM 1005 N N . LEU A 1 126 ? 8.305 -2.534 -10.073 1.00 90.38 126 LEU A N 1
ATOM 1006 C CA . LEU A 1 126 ? 8.483 -1.743 -8.851 1.00 90.38 126 LEU A CA 1
ATOM 1007 C C . LEU A 1 126 ? 8.495 -2.629 -7.601 1.00 90.38 126 LEU A C 1
ATOM 1009 O O . LEU A 1 126 ? 9.331 -2.453 -6.714 1.00 90.38 126 LEU A O 1
ATOM 1013 N N . LYS A 1 127 ? 7.596 -3.615 -7.541 1.00 90.00 127 LYS A N 1
ATOM 1014 C CA . LYS A 1 127 ? 7.534 -4.587 -6.449 1.00 90.00 127 LYS A CA 1
ATOM 1015 C C . LYS A 1 127 ? 8.804 -5.431 -6.378 1.00 90.00 127 LYS A C 1
ATOM 1017 O O . LYS A 1 127 ? 9.324 -5.617 -5.281 1.00 90.00 127 LYS A O 1
ATOM 1022 N N . ALA A 1 128 ? 9.332 -5.895 -7.510 1.00 88.94 128 ALA A N 1
ATOM 1023 C CA . ALA A 1 128 ? 10.597 -6.628 -7.553 1.00 88.94 128 ALA A CA 1
ATOM 1024 C C . ALA A 1 128 ? 11.784 -5.757 -7.104 1.00 88.94 128 ALA A C 1
ATOM 1026 O O . ALA A 1 128 ? 12.560 -6.176 -6.247 1.00 88.94 128 ALA A O 1
ATOM 1027 N N . ILE A 1 129 ? 11.879 -4.519 -7.601 1.00 85.81 129 ILE A N 1
ATOM 1028 C CA . ILE A 1 129 ? 12.928 -3.562 -7.218 1.00 85.81 129 ILE A CA 1
ATOM 1029 C C . ILE A 1 129 ? 12.880 -3.283 -5.7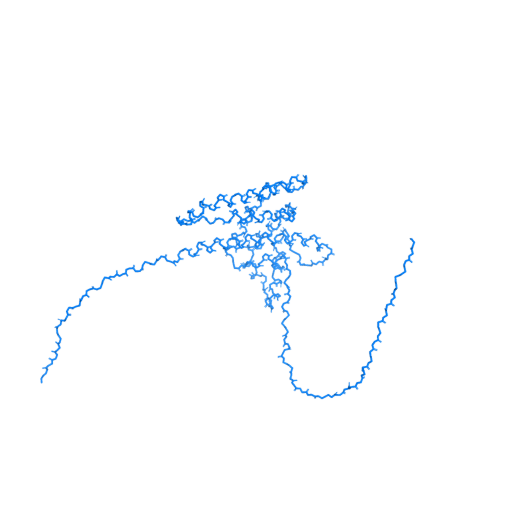13 1.00 85.81 129 ILE A C 1
ATOM 1031 O O . ILE A 1 129 ? 13.909 -3.373 -5.050 1.00 85.81 129 ILE A O 1
ATOM 1035 N N . ALA A 1 130 ? 11.702 -2.998 -5.152 1.00 83.31 130 ALA A N 1
ATOM 1036 C CA . ALA A 1 130 ? 11.548 -2.750 -3.720 1.00 83.31 130 ALA A CA 1
ATOM 1037 C C . ALA A 1 130 ? 11.918 -3.984 -2.879 1.00 83.31 130 ALA A C 1
ATOM 1039 O O . ALA A 1 130 ? 12.600 -3.858 -1.861 1.00 83.31 130 ALA A O 1
ATOM 1040 N N . LEU A 1 131 ? 11.518 -5.183 -3.317 1.00 79.81 131 LEU A N 1
ATOM 1041 C CA . LEU A 1 131 ? 11.856 -6.435 -2.638 1.00 79.81 131 LEU A CA 1
ATOM 1042 C C . LEU A 1 131 ? 13.355 -6.727 -2.652 1.00 79.81 131 LEU A C 1
ATOM 1044 O O . LEU A 1 131 ? 13.853 -7.260 -1.669 1.00 79.81 131 LEU A O 1
ATOM 1048 N N . VAL A 1 132 ? 14.070 -6.378 -3.722 1.00 77.62 132 VAL A N 1
ATOM 1049 C CA . VAL A 1 132 ? 15.520 -6.585 -3.827 1.00 77.62 132 VAL A CA 1
ATOM 1050 C C . VAL A 1 132 ? 16.305 -5.498 -3.088 1.00 77.62 132 VAL A C 1
ATOM 1052 O O . VAL A 1 132 ? 17.237 -5.808 -2.350 1.00 77.62 132 VAL A O 1
ATOM 1055 N N . HIS A 1 133 ? 15.902 -4.234 -3.227 1.00 74.44 133 HIS A N 1
ATOM 1056 C CA . HIS A 1 133 ? 16.593 -3.084 -2.642 1.00 74.44 133 HIS A CA 1
ATOM 1057 C C . HIS A 1 133 ? 16.556 -3.100 -1.112 1.00 74.44 133 HIS A C 1
ATOM 1059 O O . HIS A 1 133 ? 17.579 -2.936 -0.454 1.00 74.44 133 HIS A O 1
ATOM 1065 N N . TYR A 1 134 ? 15.381 -3.362 -0.538 1.00 67.56 134 TYR A N 1
ATOM 1066 C CA . TYR A 1 134 ? 15.245 -3.540 0.907 1.00 67.56 134 TYR A CA 1
ATOM 1067 C C . TYR A 1 134 ? 15.536 -4.974 1.344 1.00 67.56 134 TYR A C 1
ATOM 1069 O O . TYR A 1 134 ? 15.748 -5.209 2.532 1.00 67.56 134 TYR A O 1
ATOM 1077 N N . GLY A 1 135 ? 15.604 -5.874 0.350 1.00 60.69 135 GLY A N 1
ATOM 1078 C CA . GLY A 1 135 ? 15.970 -7.295 0.301 1.00 60.69 135 GLY A CA 1
ATOM 1079 C C . GLY A 1 135 ? 17.229 -7.715 1.026 1.00 60.69 135 GLY A C 1
ATOM 1080 O O . GLY A 1 135 ? 17.405 -8.897 1.303 1.00 60.69 135 GLY A O 1
ATOM 1081 N N . ASN A 1 136 ? 18.106 -6.776 1.348 1.00 58.78 136 ASN A N 1
ATOM 1082 C CA . ASN A 1 136 ? 19.471 -7.112 1.683 1.00 58.78 136 ASN A CA 1
ATOM 1083 C C . ASN A 1 136 ? 19.764 -6.804 3.159 1.00 58.78 136 ASN A C 1
ATOM 1085 O O . ASN A 1 136 ? 19.954 -5.637 3.508 1.00 58.78 136 ASN A O 1
ATOM 1089 N N . PRO A 1 137 ? 19.766 -7.806 4.061 1.00 54.34 137 PRO A N 1
ATOM 1090 C CA . PRO A 1 137 ? 20.146 -7.558 5.438 1.00 54.34 137 PRO A CA 1
ATOM 1091 C C . PRO A 1 137 ? 21.622 -7.178 5.482 1.00 54.34 137 PRO A C 1
ATOM 1093 O O . PRO A 1 137 ? 22.489 -7.985 5.160 1.00 54.34 137 PRO A O 1
ATOM 1096 N N . ILE A 1 138 ? 21.914 -5.962 5.936 1.00 52.56 138 ILE A N 1
ATOM 1097 C CA . ILE A 1 138 ? 23.253 -5.610 6.404 1.00 52.56 138 ILE A CA 1
ATOM 1098 C C . ILE A 1 138 ? 23.458 -6.400 7.702 1.00 52.56 138 ILE A C 1
ATOM 1100 O O . ILE A 1 138 ? 22.986 -6.011 8.772 1.00 52.56 138 ILE A O 1
ATOM 1104 N N . SER A 1 139 ? 24.045 -7.588 7.594 1.00 51.69 139 SER A N 1
ATOM 1105 C CA . SER A 1 139 ? 24.394 -8.428 8.737 1.00 51.69 139 SER A CA 1
ATOM 1106 C C . SER A 1 139 ? 25.896 -8.374 8.978 1.00 51.69 139 SER A C 1
ATOM 1108 O O . SER A 1 139 ? 26.659 -8.754 8.099 1.00 51.69 139 SER A O 1
ATOM 1110 N N . ASP A 1 140 ? 26.308 -8.009 10.192 1.00 51.75 140 ASP A N 1
ATOM 1111 C CA . ASP A 1 140 ? 27.717 -8.002 10.636 1.00 51.75 140 ASP A CA 1
ATOM 1112 C C . ASP A 1 140 ? 28.309 -9.414 10.860 1.00 51.75 140 ASP A C 1
ATOM 1114 O O . ASP A 1 140 ? 29.302 -9.569 11.567 1.00 51.75 140 ASP A O 1
ATOM 1118 N N . ASP A 1 141 ? 27.665 -10.467 10.349 1.00 57.97 141 ASP A N 1
ATOM 1119 C CA . ASP A 1 141 ? 28.119 -11.849 10.518 1.00 57.97 141 ASP A CA 1
ATOM 1120 C C . ASP A 1 141 ? 29.012 -12.231 9.336 1.00 57.97 141 ASP A C 1
ATOM 1122 O O . ASP A 1 141 ? 28.529 -12.394 8.220 1.00 57.97 141 ASP A O 1
ATOM 1126 N N . GLU A 1 142 ? 30.310 -12.390 9.588 1.00 55.09 142 GLU A N 1
ATOM 1127 C CA . GLU A 1 142 ? 31.369 -12.639 8.602 1.00 55.09 142 GLU A CA 1
ATOM 1128 C C . GLU A 1 142 ? 31.068 -13.819 7.649 1.00 55.09 142 GLU A C 1
ATOM 1130 O O . GLU A 1 142 ? 31.447 -13.801 6.475 1.00 55.09 142 GLU A O 1
ATOM 1135 N N . LYS A 1 143 ? 30.309 -14.832 8.099 1.00 55.47 143 LYS A N 1
ATOM 1136 C CA . LYS A 1 143 ? 29.852 -15.937 7.231 1.00 55.47 143 LYS A CA 1
ATOM 1137 C C . LYS A 1 143 ? 28.728 -15.528 6.279 1.00 55.47 143 LYS A C 1
ATOM 1139 O O . LYS A 1 143 ? 28.700 -15.989 5.137 1.00 55.47 143 LYS A O 1
ATOM 1144 N N . ILE A 1 144 ? 27.814 -14.668 6.726 1.00 57.38 144 ILE A N 1
ATOM 1145 C CA . ILE A 1 144 ? 26.753 -14.106 5.883 1.00 57.38 144 ILE A CA 1
ATOM 1146 C C . ILE A 1 144 ? 27.341 -13.043 4.954 1.00 57.38 144 ILE A C 1
ATOM 1148 O O . ILE A 1 144 ? 26.933 -12.988 3.803 1.00 57.38 144 ILE A O 1
ATOM 1152 N N . THR A 1 145 ? 28.356 -12.290 5.384 1.00 56.22 145 THR A N 1
ATOM 1153 C CA . THR A 1 145 ? 29.094 -11.326 4.554 1.00 56.22 145 THR A CA 1
ATOM 1154 C C . THR A 1 145 ? 29.761 -11.992 3.349 1.00 56.22 145 THR A C 1
ATOM 1156 O O . THR A 1 145 ? 29.711 -11.456 2.247 1.00 56.22 145 THR A O 1
ATOM 1159 N N . ASN A 1 146 ? 30.316 -13.199 3.511 1.00 55.38 146 ASN A N 1
ATOM 1160 C CA . ASN A 1 146 ? 30.904 -13.954 2.397 1.00 55.38 146 ASN A CA 1
ATOM 1161 C C . ASN A 1 146 ? 29.851 -14.491 1.411 1.00 55.38 146 ASN A C 1
ATOM 1163 O O . ASN A 1 146 ? 30.048 -14.423 0.199 1.00 55.38 146 ASN A O 1
ATOM 1167 N N . LEU A 1 147 ? 28.704 -14.982 1.898 1.00 55.84 147 LEU A N 1
ATOM 1168 C CA . LEU A 1 147 ? 27.583 -15.349 1.021 1.00 55.84 147 LEU A CA 1
ATOM 1169 C C . LEU A 1 147 ? 27.011 -14.104 0.330 1.00 55.84 147 LEU A C 1
ATOM 1171 O O . LEU A 1 147 ? 26.781 -14.116 -0.874 1.00 55.84 147 LEU A O 1
ATOM 1175 N N . HIS A 1 148 ? 26.845 -13.006 1.060 1.00 58.47 148 HIS A N 1
ATOM 1176 C CA . HIS A 1 148 ? 26.411 -11.712 0.546 1.00 58.47 148 HIS A CA 1
ATOM 1177 C C . HIS A 1 148 ? 27.341 -11.208 -0.557 1.00 58.47 148 HIS A C 1
ATOM 1179 O O . HIS A 1 148 ? 26.851 -10.866 -1.621 1.00 58.47 148 HIS A O 1
ATOM 1185 N N . ALA A 1 149 ? 28.662 -11.294 -0.402 1.00 58.84 149 ALA A N 1
ATOM 1186 C CA . ALA A 1 149 ? 29.616 -10.924 -1.448 1.00 58.84 149 ALA A CA 1
ATOM 1187 C C . ALA A 1 149 ? 29.471 -11.757 -2.741 1.00 58.84 149 ALA A C 1
ATOM 1189 O O . ALA A 1 149 ? 29.712 -11.245 -3.832 1.00 58.84 149 ALA A O 1
ATOM 1190 N N . ILE A 1 150 ? 29.036 -13.019 -2.643 1.00 61.41 150 ILE A N 1
ATOM 1191 C CA . ILE A 1 150 ? 28.827 -13.912 -3.798 1.00 61.41 150 ILE A CA 1
ATOM 1192 C C . ILE A 1 150 ? 27.438 -13.717 -4.431 1.00 61.41 150 ILE A C 1
ATOM 1194 O O . ILE A 1 150 ? 27.291 -13.772 -5.655 1.00 61.41 150 ILE A O 1
ATOM 1198 N N . TYR A 1 151 ? 26.401 -13.503 -3.617 1.00 61.56 151 TYR A N 1
ATOM 1199 C CA . TYR A 1 151 ? 25.018 -13.354 -4.080 1.00 61.56 151 TYR A CA 1
ATOM 1200 C C . TYR A 1 151 ? 24.668 -11.915 -4.465 1.00 61.56 151 TYR A C 1
ATOM 1202 O O . TYR A 1 151 ? 23.856 -11.727 -5.367 1.00 61.56 151 TYR A O 1
ATOM 1210 N N . SER A 1 152 ? 25.298 -10.911 -3.855 1.00 70.44 152 SER A N 1
ATOM 1211 C CA . SER A 1 152 ? 25.051 -9.486 -4.104 1.00 70.44 152 SER A CA 1
ATOM 1212 C C . SER A 1 152 ? 25.239 -9.108 -5.579 1.00 70.44 152 SER A C 1
ATOM 1214 O O . SER A 1 152 ? 24.321 -8.507 -6.129 1.00 70.44 152 SER A O 1
ATOM 1216 N N . PRO A 1 153 ? 26.293 -9.557 -6.298 1.00 76.50 153 PRO A N 1
ATOM 1217 C CA . PRO A 1 153 ? 26.419 -9.285 -7.731 1.00 76.50 153 PRO A CA 1
ATOM 1218 C C . PRO A 1 153 ? 25.276 -9.884 -8.558 1.00 76.50 153 PRO A C 1
ATOM 1220 O O . PRO A 1 153 ? 24.751 -9.234 -9.454 1.00 76.50 153 PRO A O 1
ATOM 1223 N N . LYS A 1 154 ? 24.839 -11.112 -8.244 1.00 78.06 154 LYS A N 1
ATOM 1224 C CA . LYS A 1 154 ? 23.726 -11.769 -8.954 1.00 78.06 154 LYS A CA 1
ATOM 1225 C C . LYS A 1 154 ? 22.389 -11.086 -8.669 1.00 78.06 154 L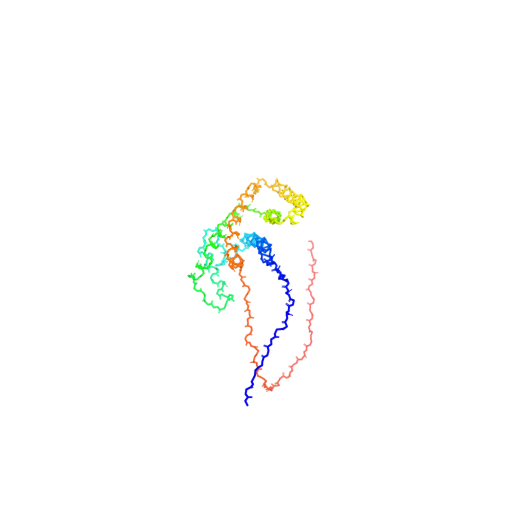YS A C 1
ATOM 1227 O O . LYS A 1 154 ? 21.594 -10.885 -9.580 1.00 78.06 154 LYS A O 1
ATOM 1232 N N . VAL A 1 155 ? 22.153 -10.715 -7.413 1.00 77.81 155 VAL A N 1
ATOM 1233 C CA . VAL A 1 155 ? 20.961 -9.981 -6.972 1.00 77.81 155 VAL A CA 1
ATOM 1234 C C . VAL A 1 155 ? 20.917 -8.591 -7.607 1.00 77.81 155 VAL A C 1
ATOM 1236 O O . VAL A 1 155 ? 19.856 -8.159 -8.050 1.00 77.81 155 VAL A O 1
ATOM 1239 N N . GLN A 1 156 ? 22.066 -7.931 -7.730 1.00 80.81 156 GLN A N 1
ATOM 1240 C CA . GLN A 1 156 ? 22.186 -6.638 -8.387 1.00 80.81 156 GLN A CA 1
ATOM 1241 C C . GLN A 1 156 ? 21.945 -6.739 -9.893 1.00 80.81 156 GLN A C 1
ATOM 1243 O O . GLN A 1 156 ? 21.181 -5.945 -10.425 1.00 80.81 156 GLN A O 1
ATOM 1248 N N . ILE A 1 157 ? 22.456 -7.780 -10.562 1.00 86.81 157 ILE A N 1
ATOM 1249 C CA . ILE A 1 157 ? 22.106 -8.060 -11.963 1.00 86.81 157 ILE A CA 1
ATOM 1250 C C . ILE A 1 157 ? 20.588 -8.220 -12.114 1.00 86.81 157 ILE A C 1
ATOM 1252 O O . ILE A 1 157 ? 20.004 -7.637 -13.021 1.00 86.81 157 ILE A O 1
ATOM 1256 N N . ILE A 1 158 ? 19.929 -8.974 -11.228 1.00 85.94 158 ILE A N 1
ATOM 1257 C CA . ILE A 1 158 ? 18.467 -9.144 -11.265 1.00 85.94 158 ILE A CA 1
ATOM 1258 C C . ILE A 1 158 ? 17.758 -7.796 -11.085 1.00 85.94 158 ILE A C 1
ATOM 1260 O O . ILE A 1 158 ? 16.839 -7.482 -11.840 1.00 85.94 158 ILE A O 1
ATOM 1264 N N . GLN A 1 159 ? 18.194 -6.986 -10.118 1.00 87.31 159 GLN A N 1
ATOM 1265 C CA . GLN A 1 159 ? 17.651 -5.647 -9.906 1.00 87.31 159 GLN A CA 1
ATOM 1266 C C . GLN A 1 159 ? 17.810 -4.775 -11.154 1.00 87.31 159 GLN A C 1
ATOM 1268 O O . GLN A 1 159 ? 16.839 -4.156 -11.582 1.00 87.31 159 GLN A O 1
ATOM 1273 N N . ASP A 1 160 ? 18.994 -4.774 -11.765 1.00 87.69 160 ASP A N 1
ATOM 1274 C CA . ASP A 1 160 ? 19.292 -4.007 -12.972 1.00 87.69 160 ASP A CA 1
ATOM 1275 C C . ASP A 1 160 ? 18.398 -4.429 -14.139 1.00 87.69 160 ASP A C 1
ATOM 1277 O O . ASP A 1 160 ? 17.941 -3.576 -14.898 1.00 87.69 160 ASP A O 1
ATOM 1281 N N . GLN A 1 161 ? 18.091 -5.724 -14.273 1.00 92.06 161 GLN A N 1
ATOM 1282 C CA . GLN A 1 161 ? 17.145 -6.201 -15.285 1.00 92.06 161 GLN A CA 1
ATOM 1283 C C . GLN A 1 161 ? 15.733 -5.658 -15.042 1.00 92.06 161 GLN A C 1
ATOM 1285 O O . GLN A 1 161 ? 15.100 -5.189 -15.985 1.00 92.06 161 GLN A O 1
ATOM 1290 N N . PHE A 1 162 ? 15.248 -5.646 -13.796 1.00 91.56 162 PHE A N 1
ATOM 1291 C CA . PHE A 1 162 ? 13.944 -5.050 -13.483 1.00 91.56 162 PHE A CA 1
ATOM 1292 C C . PHE A 1 162 ? 13.928 -3.529 -13.665 1.00 91.56 162 PHE A C 1
ATOM 1294 O O . PHE A 1 162 ? 12.928 -2.989 -14.133 1.00 91.56 162 PHE A O 1
ATOM 1301 N N . VAL A 1 163 ? 15.023 -2.833 -13.347 1.00 89.75 163 VAL A N 1
ATOM 1302 C CA . VAL A 1 163 ? 15.155 -1.389 -13.598 1.00 89.75 163 VAL A CA 1
ATOM 1303 C C . VAL A 1 163 ? 15.139 -1.102 -15.098 1.00 89.75 163 VAL A C 1
ATOM 1305 O O . VAL A 1 163 ? 14.414 -0.210 -15.527 1.00 89.75 163 VAL A O 1
ATOM 1308 N N . LYS A 1 164 ? 15.871 -1.876 -15.908 1.00 91.19 164 LYS A N 1
ATOM 1309 C CA . LYS A 1 164 ? 15.868 -1.747 -17.373 1.00 91.19 164 LYS A CA 1
ATOM 1310 C C . LYS A 1 164 ? 14.501 -2.056 -17.970 1.00 91.19 164 LYS A C 1
ATOM 1312 O O . LYS A 1 164 ? 14.015 -1.275 -18.779 1.00 91.19 164 LYS A O 1
ATOM 1317 N N . ALA A 1 165 ? 13.863 -3.150 -17.553 1.00 92.81 165 ALA A N 1
ATOM 1318 C CA . ALA A 1 165 ? 12.520 -3.506 -18.003 1.00 92.81 165 ALA A CA 1
ATOM 1319 C C . ALA A 1 165 ? 11.514 -2.395 -17.675 1.00 92.81 165 ALA A C 1
ATOM 1321 O O . ALA A 1 165 ? 10.741 -1.988 -18.540 1.00 92.81 165 ALA A O 1
ATOM 1322 N N . LEU A 1 166 ? 11.588 -1.838 -16.462 1.00 91.50 166 LEU A N 1
ATOM 1323 C CA . LEU A 1 166 ? 10.772 -0.699 -16.062 1.00 91.50 166 LEU A CA 1
ATOM 1324 C C . LEU A 1 166 ? 11.069 0.539 -16.917 1.00 91.50 166 LEU A C 1
ATOM 1326 O O . LEU A 1 166 ? 10.138 1.165 -17.401 1.00 91.50 166 LEU A O 1
ATOM 1330 N N . GLN A 1 167 ? 12.337 0.889 -17.146 1.00 91.19 167 GLN A N 1
ATOM 1331 C CA . GLN A 1 167 ? 12.713 2.027 -17.995 1.00 91.19 167 GLN A CA 1
ATOM 1332 C C . GLN A 1 167 ? 12.189 1.885 -19.424 1.00 91.19 167 GLN A C 1
ATOM 1334 O O . GLN A 1 167 ? 11.626 2.838 -19.958 1.00 91.19 167 GLN A O 1
ATOM 1339 N N . ILE A 1 168 ? 12.348 0.702 -20.023 1.00 92.00 168 ILE A N 1
ATOM 1340 C CA . ILE A 1 168 ? 11.848 0.403 -21.367 1.00 92.00 168 ILE A CA 1
ATOM 1341 C C . ILE A 1 168 ? 10.328 0.557 -21.393 1.00 92.00 168 ILE A C 1
ATOM 1343 O O . ILE A 1 168 ? 9.814 1.281 -22.241 1.00 92.00 168 ILE A O 1
ATOM 1347 N N . HIS A 1 169 ? 9.620 -0.046 -20.433 1.00 91.31 169 HIS A N 1
ATOM 1348 C CA . HIS A 1 169 ? 8.165 0.069 -20.330 1.00 91.31 169 HIS A CA 1
ATOM 1349 C C . HIS A 1 169 ? 7.715 1.524 -20.209 1.00 91.31 169 HIS A C 1
ATOM 1351 O O . HIS A 1 169 ? 6.878 1.973 -20.978 1.00 91.31 169 HIS A O 1
ATOM 1357 N N . LEU A 1 170 ? 8.311 2.298 -19.298 1.00 89.88 170 LEU A N 1
ATOM 1358 C CA . LEU A 1 170 ? 7.950 3.703 -19.091 1.00 89.88 170 LEU A CA 1
ATOM 1359 C C . LEU A 1 170 ? 8.246 4.572 -20.320 1.00 89.88 170 LEU A C 1
ATOM 1361 O O . LEU A 1 170 ? 7.485 5.492 -20.602 1.00 89.88 170 LEU A O 1
ATOM 1365 N N . SER A 1 171 ? 9.303 4.265 -21.080 1.00 89.38 171 SER A N 1
ATOM 1366 C CA . SER A 1 171 ? 9.643 5.005 -22.305 1.00 89.38 171 SER A CA 1
ATOM 1367 C C . SER A 1 171 ? 8.599 4.875 -23.419 1.00 89.38 171 SER A C 1
ATOM 1369 O O . SER A 1 171 ? 8.558 5.717 -24.310 1.00 89.38 171 SER A O 1
ATOM 1371 N N . GLN A 1 172 ? 7.729 3.863 -23.354 1.00 87.94 172 GLN A N 1
ATOM 1372 C CA . GLN A 1 172 ? 6.638 3.662 -24.310 1.00 87.94 172 GLN A CA 1
ATOM 1373 C C . GLN A 1 172 ? 5.419 4.561 -24.029 1.00 87.94 172 GLN A C 1
ATOM 1375 O O . GLN A 1 172 ? 4.517 4.635 -24.861 1.00 87.94 172 GLN A O 1
ATOM 1380 N N . PHE A 1 173 ? 5.381 5.261 -22.888 1.00 83.06 173 PHE A N 1
ATOM 1381 C CA . PHE A 1 173 ? 4.262 6.116 -22.483 1.00 83.06 173 PHE A CA 1
ATOM 1382 C C . PHE A 1 173 ? 4.716 7.575 -22.326 1.00 83.06 173 PHE A C 1
ATOM 1384 O O . PHE A 1 173 ? 5.234 7.952 -21.277 1.00 83.06 173 PHE A O 1
ATOM 1391 N N . GLU A 1 174 ? 4.452 8.429 -23.324 1.00 75.38 174 GLU A N 1
ATOM 1392 C CA . GLU A 1 174 ? 4.858 9.853 -23.306 1.00 75.38 174 GLU A CA 1
ATOM 1393 C C . GLU A 1 174 ? 4.345 10.635 -22.082 1.00 75.38 174 GLU A C 1
ATOM 1395 O O . GLU A 1 174 ? 5.025 11.527 -21.580 1.00 75.38 174 GLU A O 1
ATOM 1400 N N . ASN A 1 175 ? 3.168 10.269 -21.564 1.00 77.69 175 ASN A N 1
ATOM 1401 C CA . ASN A 1 175 ? 2.546 10.877 -20.379 1.00 77.69 175 ASN A CA 1
ATOM 1402 C C . ASN A 1 175 ? 2.531 9.936 -19.157 1.00 77.69 175 ASN A C 1
ATOM 1404 O O . ASN A 1 175 ? 1.748 10.134 -18.224 1.00 77.69 175 ASN A O 1
ATOM 1408 N N . GLY A 1 176 ? 3.344 8.877 -19.188 1.00 77.19 176 GLY A N 1
ATOM 1409 C CA . GLY A 1 176 ? 3.484 7.920 -18.095 1.00 77.19 176 GLY A CA 1
ATOM 1410 C C . GLY A 1 176 ? 4.338 8.455 -16.941 1.00 77.19 176 GLY A C 1
ATOM 1411 O O . GLY A 1 176 ? 5.002 9.489 -17.068 1.00 77.19 176 GLY A O 1
ATOM 1412 N N . PRO A 1 177 ? 4.345 7.762 -15.791 1.00 85.06 177 PRO A N 1
ATOM 1413 C CA . PRO A 1 177 ? 5.219 8.135 -14.689 1.00 85.06 177 PRO A CA 1
ATOM 1414 C C . PRO A 1 177 ? 6.687 7.984 -15.074 1.00 85.06 177 PRO A C 1
ATOM 1416 O O . PRO A 1 177 ? 7.071 7.046 -15.773 1.00 85.06 177 PRO A O 1
ATOM 1419 N N . ARG A 1 178 ? 7.541 8.874 -14.568 1.00 88.44 178 ARG A N 1
ATOM 1420 C CA . ARG A 1 178 ? 8.982 8.763 -14.793 1.00 88.44 178 ARG A CA 1
ATOM 1421 C C . ARG A 1 178 ? 9.586 7.803 -13.782 1.00 88.44 178 ARG A C 1
ATOM 1423 O O . ARG A 1 178 ? 9.110 7.673 -12.654 1.00 88.44 178 ARG A O 1
ATOM 1430 N N . LEU A 1 179 ? 10.711 7.188 -14.144 1.00 87.19 179 LEU A N 1
ATOM 1431 C CA . LEU A 1 179 ? 11.473 6.365 -13.202 1.00 87.19 179 LEU A CA 1
ATOM 1432 C C . LEU A 1 179 ? 11.818 7.149 -11.922 1.00 87.19 179 LEU A C 1
ATOM 1434 O O . LEU A 1 179 ? 11.755 6.590 -10.831 1.00 87.19 179 LEU A O 1
ATOM 1438 N N . SER A 1 180 ? 12.135 8.442 -12.043 1.00 86.19 180 SER A N 1
ATOM 1439 C CA . SER A 1 180 ? 12.403 9.324 -10.901 1.00 86.19 180 SER A CA 1
ATOM 1440 C C . SER A 1 180 ? 11.240 9.387 -9.913 1.00 86.19 180 SER A C 1
ATOM 1442 O O . SER A 1 180 ? 11.475 9.401 -8.709 1.00 86.19 180 SER A O 1
ATOM 1444 N N . ASP A 1 181 ? 10.002 9.375 -10.405 1.00 88.88 181 ASP A N 1
ATOM 1445 C CA . ASP A 1 181 ? 8.801 9.471 -9.573 1.00 88.88 181 ASP A CA 1
ATOM 1446 C C . ASP A 1 181 ? 8.587 8.161 -8.805 1.00 88.88 181 ASP A C 1
ATOM 1448 O O . ASP A 1 181 ? 8.315 8.164 -7.603 1.00 88.88 181 ASP A O 1
ATOM 1452 N N . LEU A 1 182 ? 8.806 7.025 -9.478 1.00 87.69 182 LEU A N 1
ATOM 1453 C CA . LEU A 1 182 ? 8.743 5.695 -8.866 1.00 87.69 182 LEU A CA 1
ATOM 1454 C C . LEU A 1 182 ? 9.837 5.497 -7.811 1.00 87.69 182 LEU A C 1
ATOM 1456 O O . LEU A 1 182 ? 9.579 4.923 -6.754 1.00 87.69 182 LEU A O 1
ATOM 1460 N N . LEU A 1 183 ? 11.053 5.983 -8.064 1.00 83.88 183 LEU A N 1
ATOM 1461 C CA . LEU A 1 183 ? 12.136 5.928 -7.082 1.00 83.88 183 LEU A CA 1
ATOM 1462 C C . LEU A 1 183 ? 11.893 6.905 -5.922 1.00 83.88 183 LEU A C 1
ATOM 1464 O O . LEU A 1 183 ? 12.142 6.554 -4.769 1.00 83.88 183 LEU A O 1
ATOM 1468 N N . GLY A 1 184 ? 11.330 8.085 -6.199 1.00 86.69 184 GLY A N 1
ATOM 1469 C CA . GLY A 1 184 ? 10.912 9.065 -5.193 1.00 86.69 184 GLY A CA 1
ATOM 1470 C C . GLY A 1 184 ? 9.783 8.578 -4.276 1.00 86.69 184 GLY A C 1
ATOM 1471 O O . GLY A 1 184 ? 9.633 9.080 -3.163 1.00 86.69 184 GLY A O 1
ATOM 1472 N N . PHE A 1 185 ? 9.025 7.557 -4.686 1.00 91.19 185 PHE A N 1
ATOM 1473 C CA . PHE A 1 185 ? 8.034 6.886 -3.841 1.00 91.19 185 PHE A CA 1
ATOM 1474 C C . PHE A 1 185 ? 8.666 5.980 -2.765 1.00 91.19 185 PHE A C 1
ATOM 1476 O O . PHE A 1 185 ? 8.097 5.825 -1.680 1.00 91.19 185 PHE A O 1
ATOM 1483 N N . LEU A 1 186 ? 9.850 5.406 -3.014 1.00 88.94 186 LEU A N 1
ATOM 1484 C CA . LEU A 1 186 ? 10.480 4.430 -2.113 1.00 88.94 186 LEU A CA 1
ATOM 1485 C C . LEU A 1 186 ? 10.761 4.967 -0.691 1.00 88.94 186 LEU A C 1
ATOM 1487 O O . LEU A 1 186 ? 10.485 4.245 0.270 1.00 88.94 186 LEU A O 1
ATOM 1491 N N . PRO A 1 187 ? 11.217 6.221 -0.488 1.00 89.25 187 PRO A N 1
ATOM 1492 C CA . PRO A 1 187 ? 11.333 6.805 0.850 1.00 89.25 187 PRO A CA 1
ATOM 1493 C C . PRO A 1 187 ? 10.009 6.840 1.629 1.00 89.25 187 PRO A C 1
ATOM 1495 O O . PRO A 1 187 ? 9.979 6.490 2.812 1.00 89.25 187 PRO A O 1
ATOM 1498 N N . ASN A 1 188 ? 8.901 7.204 0.973 1.00 91.56 188 ASN A N 1
ATOM 1499 C CA . ASN A 1 188 ? 7.570 7.224 1.594 1.00 91.56 188 ASN A CA 1
ATOM 1500 C C . ASN A 1 188 ? 7.120 5.812 1.977 1.00 91.56 188 ASN A C 1
ATOM 1502 O O . ASN A 1 188 ? 6.593 5.586 3.074 1.00 91.56 188 ASN A O 1
ATOM 1506 N N . LEU A 1 189 ? 7.389 4.851 1.094 1.00 92.81 189 LEU A N 1
ATOM 1507 C CA . LEU A 1 189 ? 7.141 3.441 1.337 1.00 92.81 189 LEU A CA 1
ATOM 1508 C C . LEU A 1 189 ? 7.943 2.926 2.543 1.00 92.81 189 LEU A C 1
ATOM 1510 O O . LEU A 1 189 ? 7.353 2.325 3.436 1.00 92.81 189 LEU A O 1
ATOM 1514 N N . ASN A 1 190 ? 9.246 3.208 2.619 1.00 90.31 190 ASN A N 1
ATOM 1515 C CA . ASN A 1 190 ? 10.105 2.814 3.743 1.00 90.31 190 ASN A CA 1
ATOM 1516 C C . ASN A 1 190 ? 9.641 3.433 5.070 1.00 90.31 190 ASN A C 1
ATOM 1518 O O . ASN A 1 190 ? 9.568 2.756 6.100 1.00 90.31 190 ASN A O 1
ATOM 1522 N N . SER A 1 191 ? 9.259 4.711 5.047 1.00 92.00 191 SER A N 1
ATOM 1523 C CA . SER A 1 191 ? 8.728 5.394 6.228 1.00 92.00 191 SER A CA 1
ATOM 1524 C C . SER A 1 191 ? 7.445 4.724 6.739 1.00 92.00 191 SER A C 1
ATOM 1526 O O . SER A 1 191 ? 7.314 4.473 7.935 1.00 92.00 191 SER A O 1
ATOM 1528 N N . THR A 1 192 ? 6.533 4.350 5.838 1.00 94.50 192 THR A N 1
ATOM 1529 C CA . THR A 1 192 ? 5.294 3.633 6.190 1.00 94.50 192 THR A CA 1
ATOM 1530 C C . THR A 1 192 ? 5.572 2.204 6.659 1.00 94.50 192 THR A C 1
ATOM 1532 O O . THR A 1 192 ? 5.009 1.757 7.657 1.00 94.50 192 THR A O 1
ATOM 1535 N N . ALA A 1 193 ? 6.489 1.498 5.991 1.00 91.81 193 ALA A N 1
ATOM 1536 C CA . ALA A 1 193 ? 6.904 0.148 6.359 1.00 91.81 193 ALA A CA 1
ATOM 1537 C C . ALA A 1 193 ? 7.510 0.101 7.766 1.00 91.81 193 ALA A C 1
ATOM 1539 O O . ALA A 1 193 ? 7.265 -0.853 8.494 1.00 91.81 193 ALA A O 1
ATOM 1540 N N . THR A 1 194 ? 8.237 1.143 8.177 1.00 90.44 194 THR A N 1
ATOM 1541 C CA . THR A 1 194 ? 8.792 1.261 9.534 1.00 90.44 194 THR A CA 1
ATOM 1542 C C . THR A 1 194 ? 7.694 1.394 10.593 1.00 90.44 194 THR A C 1
ATOM 1544 O O . THR A 1 194 ? 7.774 0.750 11.638 1.00 90.44 194 THR A O 1
ATOM 1547 N N . VAL A 1 195 ? 6.646 2.185 10.329 1.00 93.56 195 VAL A N 1
ATOM 1548 C CA . VAL A 1 195 ? 5.481 2.292 11.230 1.00 93.56 195 VAL A CA 1
ATOM 1549 C C . VAL A 1 195 ? 4.760 0.949 11.328 1.00 93.56 195 VAL A C 1
ATOM 1551 O O . VAL A 1 195 ? 4.463 0.492 12.429 1.00 93.56 195 VAL A O 1
ATOM 1554 N N . LEU A 1 196 ? 4.544 0.281 10.191 1.00 93.38 196 LEU A N 1
ATOM 1555 C CA . LEU A 1 196 ? 3.908 -1.034 10.151 1.00 93.38 196 LEU A CA 1
ATOM 1556 C C . LEU A 1 196 ? 4.763 -2.101 10.866 1.00 93.38 196 LEU A C 1
ATOM 1558 O O . LEU A 1 196 ? 4.205 -2.916 11.587 1.00 93.38 196 LEU A O 1
ATOM 1562 N N . LEU A 1 197 ? 6.098 -2.060 10.735 1.00 89.94 197 LEU A N 1
ATOM 1563 C CA . LEU A 1 197 ? 7.039 -2.997 11.376 1.00 89.94 197 LEU A CA 1
ATOM 1564 C C . LEU A 1 197 ? 7.002 -2.923 12.900 1.00 89.94 197 LEU A C 1
ATOM 1566 O O . LEU A 1 197 ? 7.168 -3.934 13.580 1.00 89.94 197 LEU A O 1
ATOM 1570 N N . ASN A 1 198 ? 6.801 -1.721 13.432 1.00 88.50 198 ASN A N 1
ATOM 1571 C CA . ASN A 1 198 ? 6.678 -1.497 14.867 1.00 88.50 198 ASN A CA 1
ATOM 1572 C C . ASN A 1 198 ? 5.237 -1.696 15.370 1.00 88.50 198 ASN A C 1
ATOM 1574 O O . ASN A 1 198 ? 4.971 -1.495 16.553 1.00 88.50 198 ASN A O 1
ATOM 1578 N N . SER A 1 199 ? 4.313 -2.095 14.492 1.00 87.50 199 SER A N 1
ATOM 1579 C CA . SER A 1 199 ? 2.907 -2.327 14.799 1.00 87.50 199 SER A CA 1
ATOM 1580 C C . SER A 1 199 ? 2.565 -3.819 14.743 1.00 87.50 199 SER A C 1
ATOM 1582 O O . SER A 1 199 ? 3.194 -4.605 14.039 1.00 87.50 199 SER A O 1
ATOM 1584 N N . LYS A 1 200 ? 1.516 -4.229 15.464 1.00 87.31 200 LYS A N 1
ATOM 1585 C CA . LYS A 1 200 ? 0.916 -5.572 15.333 1.00 87.31 200 LYS A CA 1
ATOM 1586 C C . LYS A 1 200 ? -0.152 -5.631 14.233 1.00 87.31 200 LYS A C 1
ATOM 1588 O O . LYS A 1 200 ? -0.804 -6.653 14.045 1.00 87.31 200 LYS A O 1
ATOM 1593 N N . MET A 1 201 ? -0.322 -4.538 13.493 1.00 88.50 201 MET A N 1
ATOM 1594 C CA . MET A 1 201 ? -1.480 -4.277 12.646 1.00 88.50 201 MET A CA 1
ATOM 1595 C C . MET A 1 201 ? -1.198 -4.516 11.153 1.00 88.50 201 MET A C 1
ATOM 1597 O O . MET A 1 201 ? -1.587 -3.722 10.300 1.00 88.50 201 MET A O 1
ATOM 1601 N N . PHE A 1 202 ? -0.528 -5.624 10.808 1.00 90.69 202 PHE A N 1
ATOM 1602 C CA . PHE A 1 202 ? -0.160 -5.956 9.417 1.00 90.69 202 PHE A CA 1
ATOM 1603 C C . PHE A 1 202 ? -1.367 -6.109 8.470 1.00 90.69 202 PHE A C 1
ATOM 1605 O O . PHE A 1 202 ? -1.220 -6.019 7.253 1.00 90.69 202 PHE A O 1
ATOM 1612 N N . TYR A 1 203 ? -2.558 -6.333 9.026 1.00 93.44 203 TYR A N 1
ATOM 1613 C CA . TYR A 1 203 ? -3.813 -6.504 8.300 1.00 93.44 203 TYR A CA 1
ATOM 1614 C C . TYR A 1 203 ? -4.513 -5.176 7.952 1.00 93.44 203 TYR A C 1
ATOM 1616 O O . TYR A 1 203 ? -5.353 -5.160 7.054 1.00 93.44 203 TYR A O 1
ATOM 1624 N N . VAL A 1 204 ? -4.166 -4.061 8.617 1.00 95.62 204 VAL A N 1
ATOM 1625 C CA . VAL A 1 204 ? -4.811 -2.743 8.427 1.00 95.62 204 VAL A CA 1
ATOM 1626 C C . VAL A 1 204 ? -4.836 -2.298 6.963 1.00 95.62 204 VAL A C 1
ATOM 1628 O O . VAL A 1 204 ? -5.923 -1.958 6.493 1.00 95.62 204 VAL A O 1
ATOM 1631 N N . PRO A 1 205 ? -3.716 -2.337 6.206 1.00 96.06 205 PRO A N 1
ATOM 1632 C CA . PRO A 1 205 ? -3.730 -1.927 4.804 1.00 96.06 205 PRO A CA 1
ATOM 1633 C C . PRO A 1 205 ? -4.769 -2.689 3.975 1.00 96.06 205 PRO A C 1
ATOM 1635 O O . PRO A 1 205 ? -5.474 -2.092 3.170 1.00 96.06 205 PRO A O 1
ATOM 1638 N N . PHE A 1 206 ? -4.928 -3.994 4.206 1.00 93.94 206 PHE A N 1
ATOM 1639 C CA . PHE A 1 206 ? -5.903 -4.796 3.470 1.00 93.94 206 PHE A CA 1
ATOM 1640 C C . PHE A 1 206 ? -7.336 -4.527 3.903 1.00 93.94 206 PHE A C 1
ATOM 1642 O O . PHE A 1 206 ? -8.190 -4.409 3.036 1.00 93.94 206 PHE A O 1
ATOM 1649 N N . LEU A 1 207 ? -7.604 -4.385 5.204 1.00 93.94 207 LEU A N 1
ATOM 1650 C CA . LEU A 1 207 ? -8.957 -4.088 5.685 1.00 93.94 207 LEU A CA 1
ATOM 1651 C C . LEU A 1 207 ? -9.441 -2.700 5.275 1.00 93.94 207 LEU A C 1
ATOM 1653 O O . LEU A 1 207 ? -10.638 -2.498 5.118 1.00 93.94 207 LEU A O 1
ATOM 1657 N N . ILE A 1 208 ? -8.539 -1.744 5.059 1.00 94.75 208 ILE A N 1
ATOM 1658 C CA . ILE A 1 208 ? -8.894 -0.450 4.465 1.00 94.75 208 ILE A CA 1
ATOM 1659 C C . ILE A 1 208 ? -9.242 -0.617 2.984 1.00 94.75 208 ILE A C 1
ATOM 1661 O O . ILE A 1 208 ? -10.231 -0.064 2.504 1.00 94.75 208 ILE A O 1
ATOM 1665 N N . CYS A 1 209 ? -8.454 -1.399 2.250 1.00 92.94 209 CYS A N 1
ATOM 1666 C CA . CYS A 1 209 ? -8.600 -1.500 0.804 1.00 92.94 209 CYS A CA 1
ATOM 1667 C C . CYS A 1 209 ? -9.697 -2.477 0.357 1.00 92.94 209 CYS A C 1
ATOM 1669 O O . CYS A 1 209 ? -10.293 -2.259 -0.693 1.00 92.94 209 CYS A O 1
ATOM 1671 N N . ARG A 1 210 ? -9.992 -3.524 1.133 1.00 88.94 210 ARG A N 1
ATOM 1672 C CA . ARG A 1 210 ? -10.934 -4.594 0.788 1.00 88.94 210 ARG A CA 1
ATOM 1673 C C . ARG A 1 210 ? -11.905 -4.866 1.935 1.00 88.94 210 ARG A C 1
ATOM 1675 O O . ARG A 1 210 ? -11.509 -4.943 3.097 1.00 88.94 210 ARG A O 1
ATOM 1682 N N . GLU A 1 211 ? -13.174 -5.035 1.581 1.00 84.75 211 GLU A N 1
ATOM 1683 C CA . GLU A 1 211 ? -14.198 -5.495 2.512 1.00 84.75 211 GLU A CA 1
ATOM 1684 C C . GLU A 1 211 ? -13.977 -6.980 2.847 1.00 84.75 211 GLU A C 1
ATOM 1686 O O . GLU A 1 211 ? -13.731 -7.774 1.934 1.00 84.75 211 GLU A O 1
ATOM 1691 N N . PRO A 1 212 ? -13.984 -7.354 4.135 1.00 83.00 212 PRO A N 1
ATOM 1692 C CA . PRO A 1 212 ? -13.844 -8.743 4.539 1.00 83.00 212 PRO A CA 1
ATOM 1693 C C . PRO A 1 212 ? -15.100 -9.539 4.179 1.00 83.00 212 PRO A C 1
ATOM 1695 O O . PRO A 1 212 ? -16.218 -9.078 4.405 1.00 83.00 212 PRO A O 1
ATOM 1698 N N . ASP A 1 213 ? -14.904 -10.754 3.676 1.00 76.44 213 ASP A N 1
ATOM 1699 C CA . ASP A 1 213 ? -15.996 -11.707 3.502 1.00 76.44 213 ASP A CA 1
ATOM 1700 C C . ASP A 1 213 ? -16.557 -12.047 4.895 1.00 76.44 213 ASP A C 1
ATOM 1702 O O . ASP A 1 213 ? -15.795 -12.286 5.840 1.00 76.44 213 ASP A O 1
ATOM 1706 N N . ARG A 1 214 ? -17.885 -11.990 5.066 1.00 65.31 214 ARG A N 1
ATOM 1707 C CA . ARG A 1 214 ? -18.513 -12.305 6.356 1.00 65.31 214 ARG A CA 1
ATOM 1708 C C . ARG A 1 214 ? -18.197 -13.761 6.692 1.00 65.31 214 ARG A C 1
ATOM 1710 O O . ARG A 1 214 ? -18.469 -14.649 5.892 1.00 65.31 214 ARG A O 1
ATOM 1717 N N . PHE A 1 215 ? -17.644 -14.008 7.876 1.00 56.66 215 PHE A N 1
ATOM 1718 C CA . PHE A 1 215 ? -17.609 -15.357 8.427 1.00 56.66 215 PHE A CA 1
ATOM 1719 C C . PHE A 1 215 ? -19.050 -15.724 8.790 1.00 56.66 215 PHE A C 1
ATOM 1721 O O . PHE A 1 215 ? -19.525 -15.358 9.864 1.00 56.66 215 PHE A O 1
ATOM 1728 N N . GLU A 1 216 ? -19.774 -16.368 7.875 1.00 48.44 216 GLU A N 1
ATOM 1729 C CA . GLU A 1 216 ? -21.047 -17.007 8.200 1.00 48.44 216 GLU A CA 1
ATOM 1730 C C . GLU A 1 216 ? -20.764 -18.108 9.222 1.00 48.44 216 GLU A C 1
ATOM 1732 O O . GLU A 1 216 ? -20.268 -19.189 8.912 1.00 48.44 216 GLU A O 1
ATOM 1737 N N . HIS A 1 217 ? -21.004 -17.786 10.487 1.00 47.03 217 HIS A N 1
ATOM 1738 C CA . HIS A 1 217 ? -21.094 -18.773 11.541 1.00 47.03 217 HIS A CA 1
ATOM 1739 C C . HIS A 1 217 ? -22.517 -19.324 11.463 1.00 47.03 217 HIS A C 1
ATOM 1741 O O . HIS A 1 217 ? -23.436 -18.642 11.906 1.00 47.03 217 HIS A O 1
ATOM 1747 N N . ASN A 1 218 ? -22.706 -20.495 10.844 1.00 39.47 218 ASN A N 1
ATOM 1748 C CA . ASN A 1 218 ? -23.961 -21.245 10.943 1.00 39.47 218 ASN A CA 1
ATOM 1749 C C . ASN A 1 218 ? -24.159 -21.624 12.419 1.00 39.47 218 ASN A C 1
ATOM 1751 O O . ASN A 1 218 ? -23.379 -22.437 12.917 1.00 39.47 218 ASN A O 1
ATOM 1755 N N . PRO A 1 219 ? -25.141 -21.054 13.142 1.00 47.94 219 PRO A N 1
ATOM 1756 C CA . PRO A 1 219 ? -25.384 -21.412 14.535 1.00 47.94 219 PRO A CA 1
ATOM 1757 C C . PRO A 1 219 ? -26.230 -22.687 14.677 1.00 47.94 219 PRO A C 1
ATOM 1759 O O . PRO A 1 219 ? -26.453 -23.135 15.799 1.00 47.94 219 PRO A O 1
ATOM 1762 N N . ASP A 1 220 ? -26.677 -23.285 13.571 1.00 45.44 220 ASP A N 1
ATOM 1763 C CA . ASP A 1 220 ? -27.710 -24.320 13.579 1.00 45.44 220 ASP A CA 1
ATOM 1764 C C . ASP A 1 220 ? -27.130 -25.715 13.285 1.00 45.44 220 ASP A C 1
ATOM 1766 O O . ASP A 1 220 ? -27.393 -26.325 12.254 1.00 45.44 220 ASP A O 1
ATOM 1770 N N . GLU A 1 221 ? -26.331 -26.237 14.216 1.00 46.44 221 GLU A N 1
ATOM 1771 C CA . GLU A 1 221 ? -26.136 -27.687 14.396 1.00 46.44 221 GLU A CA 1
ATOM 1772 C C . GLU A 1 221 ? -26.652 -28.063 15.792 1.00 46.44 221 GLU A C 1
ATOM 1774 O O . GLU A 1 221 ? -25.904 -28.394 16.705 1.00 46.44 221 GLU A O 1
ATOM 1779 N N . ASN A 1 222 ? -27.960 -27.908 15.986 1.00 44.94 222 ASN A N 1
ATOM 1780 C CA . ASN A 1 222 ? -28.731 -28.552 17.047 1.00 44.94 222 ASN A CA 1
ATOM 1781 C C . ASN A 1 222 ? -30.178 -28.635 16.556 1.00 44.94 222 ASN A C 1
ATOM 1783 O O . ASN A 1 222 ? -31.007 -27.820 16.958 1.00 44.94 222 ASN A O 1
ATOM 1787 N N . ASP A 1 223 ? -30.472 -29.593 15.677 1.00 36.12 223 ASP A N 1
ATOM 1788 C CA . ASP A 1 223 ? -31.856 -29.997 15.444 1.00 36.12 223 ASP A CA 1
ATOM 1789 C C . ASP A 1 223 ? -32.062 -31.398 16.011 1.00 36.12 223 ASP A C 1
ATOM 1791 O O . ASP A 1 223 ? -31.313 -32.335 15.728 1.00 36.12 223 ASP A O 1
ATOM 1795 N N . TYR A 1 224 ? -33.024 -31.472 16.921 1.00 41.59 224 TYR A N 1
ATOM 1796 C CA . TYR A 1 224 ? -33.424 -32.670 17.631 1.00 41.59 224 TYR A CA 1
ATOM 1797 C C . TYR A 1 224 ? -34.157 -33.607 16.666 1.00 41.59 224 TYR A C 1
ATOM 1799 O O . TYR A 1 224 ? -35.078 -33.195 15.967 1.00 41.59 224 TYR A O 1
ATOM 1807 N N . ASP A 1 225 ? -33.799 -34.889 16.705 1.00 36.78 225 ASP A N 1
ATOM 1808 C CA . ASP A 1 225 ? -34.620 -35.987 16.199 1.00 36.78 225 ASP A CA 1
ATOM 1809 C C . ASP A 1 225 ? -36.064 -35.888 16.727 1.00 36.78 225 ASP A C 1
ATOM 1811 O O . ASP A 1 225 ? -36.268 -36.013 17.936 1.00 36.78 225 ASP A O 1
ATOM 1815 N N . GLN A 1 226 ? -37.067 -35.787 15.842 1.00 36.50 226 GLN A N 1
ATOM 1816 C CA . GLN A 1 226 ? -38.298 -36.583 15.971 1.00 36.50 226 GLN A CA 1
ATOM 1817 C C . GLN A 1 226 ? -39.089 -36.690 14.638 1.00 36.50 226 GLN A C 1
ATOM 1819 O O . GLN A 1 226 ? -39.112 -35.724 13.875 1.00 36.50 226 GLN A O 1
ATOM 1824 N N . PRO A 1 227 ? -39.726 -37.847 14.335 1.00 44.47 227 PRO A N 1
ATOM 1825 C CA . PRO A 1 227 ? -40.213 -38.189 12.999 1.00 44.47 227 PRO A CA 1
ATOM 1826 C C . PRO A 1 227 ? -41.728 -37.968 12.794 1.00 44.47 227 PRO A C 1
ATOM 1828 O O . PRO A 1 227 ? -42.458 -37.611 13.715 1.00 44.47 227 PRO A O 1
ATOM 1831 N N . ASP A 1 228 ? -42.149 -38.298 11.565 1.00 32.78 228 ASP A N 1
ATOM 1832 C CA . ASP A 1 228 ? -43.508 -38.568 11.059 1.00 32.78 228 ASP A CA 1
ATOM 1833 C C . ASP A 1 228 ? -44.339 -37.366 10.567 1.00 32.78 228 ASP A C 1
ATOM 1835 O O . ASP A 1 228 ? -44.889 -36.590 11.337 1.00 32.78 228 ASP A O 1
ATOM 1839 N N . ALA A 1 229 ? -44.558 -37.252 9.249 1.00 33.12 229 ALA A N 1
ATOM 1840 C CA . ALA A 1 229 ? -45.566 -38.053 8.540 1.00 33.12 229 ALA A CA 1
ATOM 1841 C C . ALA A 1 229 ? -45.727 -37.613 7.063 1.00 33.12 229 ALA A C 1
ATOM 1843 O O . ALA A 1 229 ? -46.060 -36.473 6.760 1.00 33.12 229 ALA A O 1
ATOM 1844 N N . GLN A 1 230 ? -45.509 -38.577 6.164 1.00 33.34 230 GLN A N 1
ATOM 1845 C CA . GLN A 1 230 ? -46.256 -38.864 4.927 1.00 33.34 230 GLN A CA 1
ATOM 1846 C C . GLN A 1 230 ? -46.806 -37.710 4.060 1.00 33.34 230 GLN A C 1
ATOM 1848 O O . GLN A 1 230 ? -47.845 -37.123 4.343 1.00 33.34 230 GLN A O 1
ATOM 1853 N N . SER A 1 231 ? -46.218 -37.571 2.868 1.00 34.62 231 SER A N 1
ATOM 1854 C CA . SER A 1 231 ? -46.950 -37.285 1.624 1.00 34.62 231 SER A CA 1
ATOM 1855 C C . SER A 1 231 ? -46.094 -37.709 0.425 1.00 34.62 231 SER A C 1
ATOM 1857 O O . SER A 1 231 ? -45.409 -36.898 -0.200 1.00 34.62 231 SER A O 1
ATOM 1859 N N . GLU A 1 232 ? -46.125 -39.003 0.108 1.00 34.00 232 GLU A N 1
ATOM 1860 C CA . GLU A 1 232 ? -45.765 -39.506 -1.218 1.00 34.00 232 GLU A CA 1
ATOM 1861 C C . GLU A 1 232 ? -46.817 -39.052 -2.239 1.00 34.00 232 GLU A C 1
ATOM 1863 O O . GLU A 1 232 ? -48.007 -39.251 -2.007 1.00 34.00 232 GLU A O 1
ATOM 1868 N N . ALA A 1 233 ? -46.365 -38.469 -3.355 1.00 32.84 233 ALA A N 1
ATOM 1869 C CA . ALA A 1 233 ? -46.844 -38.713 -4.726 1.00 32.84 233 ALA A CA 1
ATOM 1870 C C . ALA A 1 233 ? -46.511 -37.515 -5.633 1.00 32.84 233 ALA A C 1
ATOM 1872 O O . ALA A 1 233 ? -47.237 -36.528 -5.683 1.00 32.84 233 ALA A O 1
ATOM 1873 N N . ASN A 1 234 ? -45.423 -37.600 -6.397 1.00 30.78 234 ASN A N 1
ATOM 1874 C CA . ASN A 1 234 ? -45.502 -37.979 -7.812 1.00 30.78 234 ASN A CA 1
ATOM 1875 C C . ASN A 1 234 ? -44.212 -37.614 -8.547 1.00 30.78 234 ASN A C 1
ATOM 1877 O O . ASN A 1 234 ? -43.864 -36.455 -8.754 1.00 30.78 234 ASN A O 1
ATOM 1881 N N . CYS A 1 235 ? -43.543 -38.670 -8.994 1.00 26.50 235 CYS A N 1
ATOM 1882 C CA . CYS A 1 235 ? -42.574 -38.646 -10.068 1.00 26.50 235 CYS A CA 1
ATOM 1883 C C . CYS A 1 235 ? -43.340 -38.518 -11.390 1.00 26.50 235 CYS A C 1
ATOM 1885 O O . CYS A 1 235 ? -44.137 -39.397 -11.703 1.00 26.50 235 CYS A O 1
ATOM 1887 N N . THR A 1 236 ? -43.037 -37.506 -12.201 1.00 33.41 236 THR A N 1
ATOM 1888 C CA . THR A 1 236 ? -43.088 -37.667 -13.659 1.00 33.41 236 THR A CA 1
ATOM 1889 C C . THR A 1 236 ? -41.995 -36.840 -14.314 1.00 33.41 236 THR A C 1
ATOM 1891 O O . THR A 1 236 ? -41.867 -35.635 -14.127 1.00 33.41 236 THR A O 1
ATOM 1894 N N . SER A 1 237 ? -41.199 -37.585 -15.058 1.00 34.00 237 SER A N 1
ATOM 1895 C CA . SER A 1 237 ? -40.100 -37.248 -15.939 1.00 34.00 237 SER A CA 1
ATOM 1896 C C . SER A 1 237 ? -40.437 -36.269 -17.070 1.00 34.00 237 SER A C 1
ATOM 1898 O O . SER A 1 237 ? -41.524 -36.332 -17.638 1.00 34.00 237 SER A O 1
ATOM 1900 N N . SER A 1 238 ? -39.387 -35.553 -17.487 1.00 31.84 238 SER A N 1
ATOM 1901 C CA . SER A 1 238 ? -39.094 -35.091 -18.854 1.00 31.84 238 SER A CA 1
ATOM 1902 C C . SER A 1 238 ? -39.931 -33.952 -19.436 1.00 31.84 238 SER A C 1
ATOM 1904 O O . SER A 1 238 ? -41.122 -34.099 -19.682 1.00 31.84 238 SER A O 1
ATOM 1906 N N . SER A 1 239 ? -39.254 -32.877 -19.854 1.00 34.34 239 SER A N 1
ATOM 1907 C CA . SER A 1 239 ? -39.032 -32.614 -21.287 1.00 34.34 239 SER A CA 1
ATOM 1908 C C . SER A 1 239 ? -38.001 -31.502 -21.493 1.00 34.34 239 SER A C 1
ATOM 1910 O O . SER A 1 239 ? -38.155 -30.377 -21.030 1.00 34.34 239 SER A O 1
ATOM 1912 N N . ILE A 1 240 ? -36.946 -31.883 -22.208 1.00 34.88 240 ILE A N 1
ATOM 1913 C CA . ILE A 1 240 ? -36.092 -31.028 -23.027 1.00 34.88 240 ILE A CA 1
ATOM 1914 C C . ILE A 1 240 ? -36.968 -30.419 -24.128 1.00 34.88 240 ILE A C 1
ATOM 1916 O O . ILE A 1 240 ? -37.802 -31.122 -24.699 1.00 34.88 240 ILE A O 1
ATOM 1920 N N . SER A 1 241 ? -36.740 -29.152 -24.463 1.00 37.44 241 SER A N 1
ATOM 1921 C CA . SER A 1 241 ? -37.130 -28.603 -25.760 1.00 37.44 241 SER A CA 1
ATOM 1922 C C . SER A 1 241 ? -36.008 -27.719 -26.296 1.00 37.44 241 SER A C 1
ATOM 1924 O O . SER A 1 241 ? -35.817 -26.592 -25.838 1.00 37.44 241 SER A O 1
ATOM 1926 N N . ASP A 1 242 ? -35.280 -28.285 -27.256 1.00 35.69 242 ASP A N 1
ATOM 1927 C CA . ASP A 1 242 ? -34.522 -27.594 -28.292 1.00 35.69 242 ASP A CA 1
ATOM 1928 C C . ASP A 1 242 ? -35.459 -26.767 -29.183 1.00 35.69 242 ASP A C 1
ATOM 1930 O O . ASP A 1 242 ? -36.476 -27.293 -29.631 1.00 35.69 242 ASP A O 1
ATOM 1934 N N . VAL A 1 243 ? -35.088 -25.519 -29.478 1.00 45.75 243 VAL A N 1
ATOM 1935 C CA . VAL A 1 243 ? -35.418 -24.762 -30.706 1.00 45.75 243 VAL A CA 1
ATOM 1936 C C . VAL A 1 243 ? -34.699 -23.406 -30.624 1.00 45.75 243 VAL A C 1
ATOM 1938 O O . VAL A 1 243 ? -34.681 -22.791 -29.565 1.00 45.75 243 VAL A O 1
ATOM 1941 N N . ASP A 1 244 ? -34.135 -22.808 -31.664 1.00 37.00 244 ASP A N 1
ATOM 1942 C CA . ASP A 1 244 ? -33.752 -23.237 -33.007 1.00 37.00 244 ASP A CA 1
ATOM 1943 C C . ASP A 1 244 ? -32.824 -22.129 -33.532 1.00 37.00 244 ASP A C 1
ATOM 1945 O O . ASP A 1 244 ? -32.996 -20.953 -33.189 1.00 37.00 244 ASP A O 1
ATOM 1949 N N . ALA A 1 245 ? -31.840 -22.491 -34.344 1.00 43.06 245 ALA A N 1
ATOM 1950 C CA . ALA A 1 245 ? -30.978 -21.541 -35.025 1.00 43.06 245 ALA A CA 1
ATOM 1951 C C . ALA A 1 245 ? -31.580 -21.253 -36.402 1.00 43.06 245 ALA A C 1
ATOM 1953 O O . ALA A 1 245 ? -31.427 -22.044 -37.327 1.00 43.06 245 ALA A O 1
ATOM 1954 N N . THR A 1 246 ? -32.228 -20.101 -36.559 1.00 47.12 246 THR A N 1
ATOM 1955 C CA . THR A 1 246 ? -32.562 -19.560 -37.881 1.00 47.12 246 THR A CA 1
ATOM 1956 C C . THR A 1 246 ? -31.559 -18.488 -38.276 1.00 47.12 246 THR A C 1
ATOM 1958 O O . THR A 1 246 ? -31.615 -17.342 -37.834 1.00 47.12 246 THR A O 1
ATOM 1961 N N . ASP A 1 247 ? -30.623 -18.948 -39.099 1.00 42.81 247 ASP A N 1
ATOM 1962 C CA . ASP A 1 247 ? -30.113 -18.311 -40.310 1.00 42.81 247 ASP A CA 1
ATOM 1963 C C . ASP A 1 247 ? -31.055 -17.239 -40.894 1.00 42.81 247 ASP A C 1
ATOM 1965 O O . ASP A 1 247 ? -32.260 -17.477 -40.981 1.00 42.81 247 ASP A O 1
ATOM 1969 N N . LEU A 1 248 ? -30.497 -16.092 -41.298 1.00 44.00 248 LEU A N 1
ATOM 1970 C CA . LEU A 1 248 ? -30.959 -15.292 -42.439 1.00 44.00 248 LEU A CA 1
ATOM 1971 C C . LEU A 1 248 ? -29.995 -14.121 -42.716 1.00 44.00 248 LEU A C 1
ATOM 1973 O O . LEU A 1 248 ? -29.999 -13.111 -42.011 1.00 44.00 248 LEU A O 1
ATOM 1977 N N . SER A 1 249 ? -29.300 -14.275 -43.851 1.00 53.00 249 SER A N 1
ATOM 1978 C CA . SER A 1 249 ? -28.896 -13.268 -44.860 1.00 53.00 249 SER A CA 1
ATOM 1979 C C . SER A 1 249 ? -27.807 -12.240 -44.553 1.00 53.00 249 SER A C 1
ATOM 1981 O O . SER A 1 249 ? -28.008 -11.372 -43.680 1.00 53.00 249 SER A O 1
#

pLDDT: mean 72.73, std 23.6, range [26.5, 98.0]

Radius of gyration: 31.49 Å; chains: 1; bounding box: 87×57×121 Å

Foldseek 3Di:
DDDDDDDDDDDDDDDDDPPDPDPDVVVVLVVLLVLLLLLLLLLLVLLVLLLVVCVVCVVPPDLQRFALADLVSLLVNLQVLVCLQVVHRDDSVVSCVACVVLSVLSSPLSNLSNVQVDDPLLSVLLSLLLCLVSVDRPDPDVVVVVVCVVCVVVSVVVNVVSLVSNQVVQVVDPPHGDPVSSVVSSVSSSVSSVVVSVHPPSCSSVSSRDRDDRPPPPPPPDDDDDDDDDDDDDDDDDDDDDDDDDDDD